Protein AF-A0A095Z6P4-F1 (afdb_monomer_lite)

Radius of gyration: 65.76 Å; chains: 1; bounding box: 166×66×173 Å

pLDDT: mean 78.09, std 11.97, range [37.03, 94.38]

Organism: NCBI:txid1284686

Structure (mmCIF, N/CA/C/O backbone):
data_AF-A0A095Z6P4-F1
#
_entry.id   AF-A0A095Z6P4-F1
#
loop_
_atom_site.group_PDB
_atom_site.id
_atom_site.type_symbol
_atom_site.label_atom_id
_atom_site.label_alt_id
_atom_site.label_comp_id
_atom_site.label_asym_id
_atom_site.label_entity_id
_atom_site.label_seq_id
_atom_site.pdbx_PDB_ins_code
_atom_site.Cartn_x
_atom_site.Cartn_y
_atom_site.Cartn_z
_atom_site.occupancy
_atom_site.B_iso_or_equiv
_atom_site.auth_seq_id
_atom_site.auth_comp_id
_atom_site.auth_asym_id
_atom_site.auth_atom_id
_atom_site.pdbx_PDB_model_num
ATOM 1 N N . MET A 1 1 ? 57.978 0.468 -33.880 1.00 40.53 1 MET A N 1
ATOM 2 C CA . MET A 1 1 ? 56.651 1.069 -34.116 1.00 40.53 1 MET A CA 1
ATOM 3 C C . MET A 1 1 ? 56.773 1.929 -35.357 1.00 40.53 1 MET A C 1
ATOM 5 O O . MET A 1 1 ? 57.508 2.907 -35.323 1.00 40.53 1 MET A O 1
ATOM 9 N N . ALA A 1 2 ? 56.198 1.491 -36.475 1.00 43.12 2 ALA A N 1
ATOM 10 C CA . ALA A 1 2 ? 56.139 2.314 -37.676 1.00 43.12 2 ALA A CA 1
ATOM 11 C C . ALA A 1 2 ? 55.047 3.362 -37.444 1.00 43.12 2 ALA A C 1
ATOM 13 O O . ALA A 1 2 ? 53.908 2.999 -37.176 1.00 43.12 2 ALA A O 1
ATOM 14 N N . VAL A 1 3 ? 55.415 4.641 -37.457 1.00 49.81 3 VAL A N 1
ATOM 15 C CA . VAL A 1 3 ? 54.438 5.731 -37.470 1.00 49.81 3 VAL A CA 1
ATOM 16 C C . VAL A 1 3 ? 53.886 5.778 -38.889 1.00 49.81 3 VAL A C 1
ATOM 18 O O . VAL A 1 3 ? 54.648 5.978 -39.838 1.00 49.81 3 VAL A O 1
ATOM 21 N N . GLU A 1 4 ? 52.595 5.508 -39.042 1.00 61.66 4 GLU A N 1
ATOM 22 C CA . GLU A 1 4 ? 51.919 5.575 -40.332 1.00 61.66 4 GLU A CA 1
ATOM 23 C C . GLU A 1 4 ? 51.926 7.028 -40.827 1.00 61.66 4 GLU A C 1
ATOM 25 O O . GLU A 1 4 ? 51.634 7.963 -40.078 1.00 61.66 4 GLU A O 1
ATOM 30 N N . LYS A 1 5 ? 52.358 7.248 -42.073 1.00 67.94 5 LYS A N 1
ATOM 31 C CA . LYS A 1 5 ? 52.405 8.594 -42.653 1.00 67.94 5 LYS A CA 1
ATOM 32 C C . LYS A 1 5 ? 50.997 8.989 -43.088 1.00 67.94 5 LYS A C 1
ATOM 34 O O . LYS A 1 5 ? 50.545 8.557 -44.143 1.00 67.94 5 LYS A O 1
ATOM 39 N N . MET A 1 6 ? 50.337 9.829 -42.298 1.00 75.25 6 MET A N 1
ATOM 40 C CA . MET A 1 6 ? 49.062 10.441 -42.673 1.00 75.25 6 MET A CA 1
ATOM 41 C C . MET A 1 6 ? 49.297 11.546 -43.711 1.00 75.25 6 MET A C 1
ATOM 43 O O . MET A 1 6 ? 50.185 12.385 -43.543 1.00 75.25 6 MET A O 1
ATOM 47 N N . ASN A 1 7 ? 48.507 11.549 -44.785 1.00 78.06 7 ASN A N 1
ATOM 48 C CA . ASN A 1 7 ? 48.539 12.593 -45.808 1.00 78.06 7 ASN A CA 1
ATOM 49 C C . ASN A 1 7 ? 47.299 13.477 -45.671 1.00 78.06 7 ASN A C 1
ATOM 51 O O . ASN A 1 7 ? 46.183 12.968 -45.617 1.00 78.06 7 ASN A O 1
ATOM 55 N N . LEU A 1 8 ? 47.492 14.796 -45.658 1.00 75.19 8 LEU A N 1
ATOM 56 C CA . LEU A 1 8 ? 46.384 15.746 -45.710 1.00 75.19 8 LEU A CA 1
ATOM 57 C C . LEU A 1 8 ? 45.863 15.825 -47.148 1.00 75.19 8 LEU A C 1
ATOM 59 O O . LEU A 1 8 ? 46.620 16.150 -48.065 1.00 75.19 8 LEU A O 1
ATOM 63 N N . VAL A 1 9 ? 44.577 15.539 -47.339 1.00 74.94 9 VAL A N 1
ATOM 64 C CA . VAL A 1 9 ? 43.914 15.584 -48.646 1.00 74.94 9 VAL A CA 1
ATOM 65 C C . VAL A 1 9 ? 42.782 16.601 -48.596 1.00 74.94 9 VAL A C 1
ATOM 67 O O . VAL A 1 9 ? 41.936 16.556 -47.709 1.00 74.94 9 VAL A O 1
ATOM 70 N N . ASN A 1 10 ? 42.758 17.505 -49.576 1.00 74.06 10 ASN A N 1
ATOM 71 C CA . ASN A 1 10 ? 41.653 18.437 -49.772 1.00 74.06 10 ASN A CA 1
ATOM 72 C C . ASN A 1 10 ? 40.671 17.821 -50.766 1.00 74.06 10 ASN A C 1
ATOM 74 O O . ASN A 1 10 ? 41.025 17.600 -51.925 1.00 74.06 10 ASN A O 1
ATOM 78 N N . ILE A 1 11 ? 39.448 17.553 -50.317 1.00 77.69 11 ILE A N 1
ATOM 79 C CA . ILE A 1 11 ? 38.387 16.996 -51.155 1.00 77.69 11 ILE A CA 1
ATOM 80 C C . ILE A 1 11 ? 37.402 18.116 -51.477 1.00 77.69 11 ILE A C 1
ATOM 82 O O . ILE A 1 11 ? 36.909 18.801 -50.584 1.00 77.69 11 ILE A O 1
ATOM 86 N N . THR A 1 12 ? 37.128 18.310 -52.764 1.00 75.25 12 THR A N 1
ATOM 87 C CA . THR A 1 12 ? 36.134 19.271 -53.250 1.00 75.25 12 THR A CA 1
ATOM 88 C C . THR A 1 12 ? 35.183 18.551 -54.193 1.00 75.25 12 THR A C 1
ATOM 90 O O . THR A 1 12 ? 35.593 17.670 -54.946 1.00 75.25 12 THR A O 1
ATOM 93 N N . SER A 1 13 ? 33.900 18.892 -54.128 1.00 77.69 13 SER A N 1
ATOM 94 C CA . SER A 1 13 ? 32.875 18.337 -55.006 1.00 77.69 13 SER A CA 1
ATOM 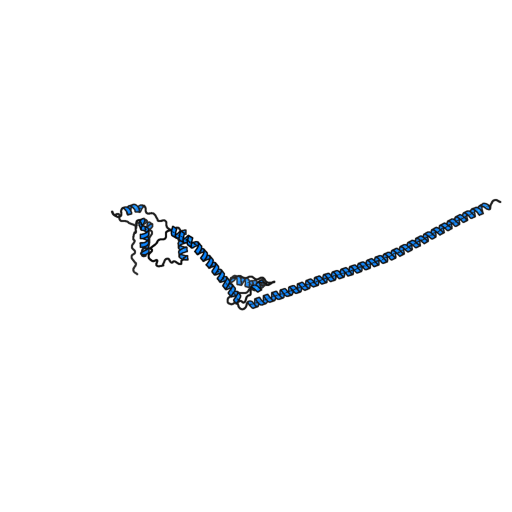95 C C . SER A 1 13 ? 31.846 19.401 -55.329 1.00 77.69 13 SER A C 1
ATOM 97 O O . SER A 1 13 ? 31.600 20.310 -54.537 1.00 77.69 13 SER A O 1
ATOM 99 N N . ARG A 1 14 ? 31.195 19.243 -56.482 1.00 78.56 14 ARG A N 1
ATOM 100 C CA . ARG A 1 14 ? 29.953 19.955 -56.776 1.00 78.56 14 ARG A CA 1
ATOM 101 C C . ARG A 1 14 ? 28.901 19.563 -55.741 1.00 78.56 14 ARG A C 1
ATOM 103 O O . ARG A 1 14 ? 28.849 18.402 -55.327 1.00 78.56 14 ARG A O 1
ATOM 110 N N . LEU A 1 15 ? 28.054 20.519 -55.363 1.00 78.00 15 LEU A N 1
ATOM 111 C CA . LEU A 1 15 ? 26.998 20.311 -54.368 1.00 78.00 15 LEU A CA 1
ATOM 112 C C . LEU A 1 15 ? 26.067 19.149 -54.753 1.00 78.00 15 LEU A C 1
ATOM 114 O O . LEU A 1 15 ? 25.686 18.362 -53.895 1.00 78.00 15 LEU A O 1
ATOM 118 N N . GLU A 1 16 ? 25.781 19.004 -56.049 1.00 81.88 16 GLU A N 1
ATOM 119 C CA . GLU A 1 16 ? 24.951 17.931 -56.618 1.00 81.88 16 GLU A CA 1
ATOM 120 C C . GLU A 1 16 ? 25.486 16.522 -56.315 1.00 81.88 16 GLU A C 1
ATOM 122 O O . GLU A 1 16 ? 24.700 15.599 -56.133 1.00 81.88 16 GLU A O 1
ATOM 127 N N . ASN A 1 17 ? 26.810 16.367 -56.192 1.00 83.00 17 ASN A N 1
ATOM 128 C CA . ASN A 1 17 ? 27.477 15.077 -55.977 1.00 83.00 17 ASN A CA 1
ATOM 129 C C . ASN A 1 17 ? 27.979 14.896 -54.536 1.00 83.00 17 ASN A C 1
ATOM 131 O O . ASN A 1 17 ? 28.621 13.895 -54.222 1.00 83.00 17 ASN A O 1
ATOM 135 N N . LEU A 1 18 ? 27.723 15.864 -53.650 1.00 82.38 18 LEU A N 1
ATOM 136 C CA . LEU A 1 18 ? 28.272 15.869 -52.294 1.00 82.38 18 LEU A CA 1
ATOM 137 C C . LEU A 1 18 ? 27.817 14.647 -51.489 1.00 82.38 18 LEU A C 1
ATOM 139 O O . LEU A 1 18 ? 28.613 14.051 -50.771 1.00 82.38 18 LEU A O 1
ATOM 143 N N . THR A 1 19 ? 26.549 14.257 -51.616 1.00 80.75 19 THR A N 1
ATOM 144 C CA . THR A 1 19 ? 26.000 13.110 -50.885 1.00 80.75 19 THR A CA 1
ATOM 145 C C . THR A 1 19 ? 26.667 11.798 -51.284 1.00 80.75 19 THR A C 1
ATOM 147 O O . THR A 1 19 ? 26.956 10.989 -50.409 1.00 80.75 19 THR A O 1
ATOM 150 N N . ASP A 1 20 ? 26.929 11.589 -52.573 1.00 84.19 20 ASP A N 1
ATOM 151 C CA . ASP A 1 20 ? 27.558 10.356 -53.052 1.00 84.19 20 ASP A CA 1
ATOM 152 C C . ASP A 1 20 ? 29.049 10.323 -52.707 1.00 84.19 20 ASP A C 1
ATOM 154 O O . ASP A 1 20 ? 29.525 9.323 -52.178 1.00 84.19 20 ASP A O 1
ATOM 158 N N . LEU A 1 21 ? 29.746 11.459 -52.834 1.00 84.88 21 LEU A N 1
ATOM 159 C CA . LEU A 1 21 ? 31.122 11.590 -52.355 1.00 84.88 21 LEU A CA 1
ATOM 160 C C . LEU A 1 21 ? 31.240 11.268 -50.855 1.00 84.88 21 LEU A C 1
ATOM 162 O O . LEU A 1 21 ? 32.166 10.575 -50.444 1.00 84.88 21 LEU A O 1
ATOM 166 N N . LEU A 1 22 ? 30.325 11.774 -50.021 1.00 83.25 22 LEU A N 1
ATOM 167 C CA . LEU A 1 22 ? 30.357 11.517 -48.578 1.00 83.25 22 LEU A CA 1
ATOM 168 C C . LEU A 1 22 ? 30.130 10.036 -48.252 1.00 83.25 22 LEU A C 1
ATOM 170 O O . LEU A 1 22 ? 30.785 9.526 -47.346 1.00 83.25 22 LEU A O 1
ATOM 174 N N . LYS A 1 23 ? 29.256 9.334 -48.988 1.00 82.50 23 LYS A N 1
ATOM 175 C CA . LYS A 1 23 ? 29.091 7.878 -48.833 1.00 82.50 23 LYS A CA 1
ATOM 176 C C . LYS A 1 23 ? 30.391 7.151 -49.144 1.00 82.50 23 LYS A C 1
ATOM 178 O O . LYS A 1 23 ? 30.817 6.333 -48.338 1.00 82.50 23 LYS A O 1
ATOM 183 N N . ASP A 1 24 ? 31.037 7.487 -50.259 1.00 82.62 24 ASP A N 1
ATOM 184 C CA . ASP A 1 24 ? 32.301 6.866 -50.662 1.00 82.62 24 ASP A CA 1
ATOM 185 C C . ASP A 1 24 ? 33.393 7.100 -49.611 1.00 82.62 24 ASP A C 1
ATOM 187 O O . ASP A 1 24 ? 34.076 6.163 -49.205 1.00 82.62 24 ASP A O 1
ATOM 191 N N . VAL A 1 25 ? 33.517 8.332 -49.104 1.00 82.94 25 VAL A N 1
ATOM 192 C CA . VAL A 1 25 ? 34.490 8.692 -48.059 1.00 82.94 25 VAL A CA 1
ATOM 193 C C . VAL A 1 25 ? 34.252 7.912 -46.764 1.00 82.94 25 VAL A C 1
ATOM 195 O O . VAL A 1 25 ? 35.212 7.414 -46.177 1.00 82.94 25 VAL A O 1
ATOM 198 N N . ILE A 1 26 ? 32.996 7.778 -46.327 1.00 80.94 26 ILE A N 1
ATOM 199 C CA . ILE A 1 26 ? 32.661 7.021 -45.113 1.00 80.94 26 ILE A CA 1
ATOM 200 C C . ILE A 1 26 ? 32.896 5.518 -45.335 1.00 80.94 26 ILE A C 1
ATOM 202 O O . ILE A 1 26 ? 33.502 4.875 -44.483 1.00 80.94 26 ILE A O 1
ATOM 206 N N . ASN A 1 27 ? 32.504 4.973 -46.492 1.00 80.88 27 ASN A N 1
ATOM 207 C CA . ASN A 1 27 ? 32.708 3.564 -46.853 1.00 80.88 27 ASN A CA 1
ATOM 208 C C . ASN A 1 27 ? 34.194 3.181 -46.952 1.00 80.88 27 ASN A C 1
ATOM 210 O O . ASN A 1 27 ? 34.553 2.041 -46.670 1.00 80.88 27 ASN A O 1
ATOM 214 N N . ILE A 1 28 ? 35.068 4.117 -47.344 1.00 82.12 28 ILE A N 1
ATOM 215 C CA . ILE A 1 28 ? 36.523 3.906 -47.353 1.00 82.12 28 ILE A CA 1
ATOM 216 C C . ILE A 1 28 ? 37.059 3.703 -45.927 1.00 82.12 28 ILE A C 1
ATOM 218 O O . ILE A 1 28 ? 38.045 2.989 -45.755 1.00 82.12 28 ILE A O 1
ATOM 222 N N . GLY A 1 29 ? 36.451 4.326 -44.908 1.00 71.06 29 GLY A N 1
ATOM 223 C CA . GLY A 1 29 ? 36.774 4.126 -43.485 1.00 71.06 29 GLY A CA 1
ATOM 224 C C . GLY A 1 29 ? 38.184 4.553 -43.042 1.00 71.06 29 GLY A C 1
ATOM 225 O O . GLY A 1 29 ? 38.523 4.435 -41.870 1.00 71.06 29 GLY A O 1
ATOM 226 N N . GLN A 1 30 ? 39.018 5.051 -43.961 1.00 75.38 30 GLN A N 1
ATOM 227 C CA . GLN A 1 30 ? 40.433 5.397 -43.742 1.00 75.38 30 GLN A CA 1
ATOM 228 C C . GLN A 1 30 ? 40.698 6.912 -43.751 1.00 75.38 30 GLN A C 1
ATOM 230 O O . GLN A 1 30 ? 41.849 7.344 -43.816 1.00 75.38 30 GLN A O 1
ATOM 235 N N . ILE A 1 31 ? 39.645 7.733 -43.735 1.00 79.69 31 ILE A N 1
ATOM 236 C CA . ILE A 1 31 ? 39.742 9.195 -43.806 1.00 79.69 31 ILE A CA 1
ATOM 237 C C . ILE A 1 31 ? 39.202 9.789 -42.507 1.00 79.69 31 ILE A C 1
ATOM 239 O O . ILE A 1 31 ? 38.036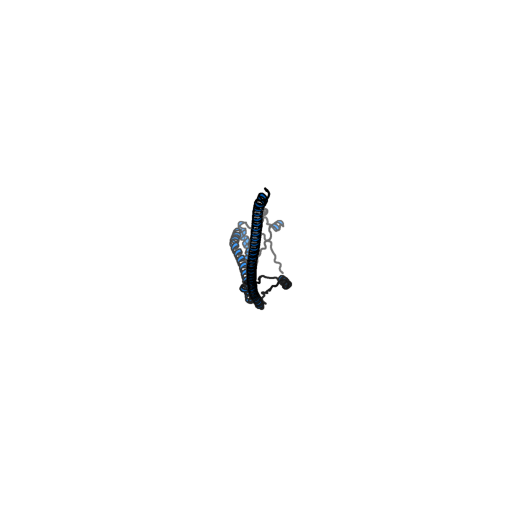 9.601 -42.171 1.00 79.69 31 ILE A O 1
ATOM 243 N N . GLU A 1 32 ? 40.041 10.549 -41.804 1.00 76.44 32 GLU A N 1
ATOM 244 C CA . GLU A 1 32 ? 39.630 11.326 -40.635 1.00 76.44 32 GLU A CA 1
ATOM 245 C C . GLU A 1 32 ? 39.249 12.752 -41.074 1.00 76.44 32 GLU A C 1
ATOM 247 O O . GLU A 1 32 ? 40.100 13.476 -41.607 1.00 76.44 32 GLU A O 1
ATOM 252 N N . PRO A 1 33 ? 37.982 13.177 -40.908 1.00 73.94 33 PRO A N 1
ATOM 253 C CA . PRO A 1 33 ? 37.564 14.519 -41.283 1.00 73.94 33 PRO A CA 1
ATOM 254 C C . PRO A 1 33 ? 38.157 15.552 -40.319 1.00 73.94 33 PRO A C 1
ATOM 256 O O . PRO A 1 33 ? 38.020 15.450 -39.102 1.00 73.94 33 PRO A O 1
ATOM 259 N N . ILE A 1 34 ? 38.777 16.590 -40.878 1.00 71.56 34 ILE A N 1
ATOM 260 C CA . ILE A 1 34 ? 39.340 17.720 -40.133 1.00 71.56 34 ILE A CA 1
ATOM 261 C C . ILE A 1 34 ? 38.567 18.982 -40.519 1.00 71.56 34 ILE A C 1
ATOM 263 O O . ILE A 1 34 ? 38.159 19.135 -41.671 1.00 71.56 34 ILE A O 1
ATOM 267 N N . ASP A 1 35 ? 38.375 19.901 -39.570 1.00 70.31 35 ASP A N 1
ATOM 268 C CA . ASP A 1 35 ? 37.704 21.174 -39.834 1.00 70.31 35 ASP A CA 1
ATOM 269 C C . ASP A 1 35 ? 38.436 21.992 -40.915 1.00 70.31 35 ASP A C 1
ATOM 271 O O . ASP A 1 35 ? 39.544 22.503 -40.713 1.00 70.31 35 ASP A O 1
ATOM 275 N N . ALA A 1 36 ? 37.780 22.137 -42.067 1.00 66.38 36 ALA A N 1
ATOM 276 C CA . ALA A 1 36 ? 38.295 22.876 -43.208 1.00 66.38 36 ALA A CA 1
ATOM 277 C C . ALA A 1 36 ? 38.438 24.378 -42.913 1.00 66.38 36 ALA A C 1
ATOM 279 O O . ALA A 1 36 ? 39.372 24.994 -43.423 1.00 66.38 36 ALA A O 1
ATOM 280 N N . PHE A 1 37 ? 37.593 24.978 -42.063 1.00 64.88 37 PHE A N 1
ATOM 281 C CA . PHE A 1 37 ? 37.687 26.411 -41.746 1.00 64.88 37 PHE A CA 1
ATOM 282 C C . PHE A 1 37 ? 38.968 26.740 -40.983 1.00 64.88 37 PHE A C 1
ATOM 284 O O . PHE A 1 37 ? 39.671 27.693 -41.336 1.00 64.88 37 PHE A O 1
ATOM 291 N N . GLY A 1 38 ? 39.323 25.915 -39.994 1.00 62.97 38 GLY A N 1
ATOM 292 C CA . GLY A 1 38 ? 40.604 26.014 -39.297 1.00 62.97 38 GLY A CA 1
ATOM 293 C C . GLY A 1 38 ? 41.813 25.865 -40.232 1.00 62.97 38 GLY A C 1
ATOM 294 O O . GLY A 1 38 ? 42.810 26.570 -40.063 1.00 62.97 38 GLY A O 1
ATOM 295 N N . GLN A 1 39 ? 41.715 25.009 -41.256 1.00 65.12 39 GLN A N 1
ATOM 296 C CA . GLN A 1 39 ? 42.792 24.762 -42.231 1.00 65.12 39 GLN A CA 1
ATOM 297 C C . GLN A 1 39 ? 42.903 25.834 -43.331 1.00 65.12 39 GLN A C 1
ATOM 299 O O . GLN A 1 39 ? 43.999 26.132 -43.816 1.00 65.12 39 GLN A O 1
ATOM 304 N N . VAL A 1 40 ? 41.784 26.451 -43.716 1.00 61.84 40 VAL A N 1
ATOM 305 C CA . VAL A 1 40 ? 41.755 27.610 -44.621 1.00 61.84 40 VAL A CA 1
ATOM 306 C C . VAL A 1 40 ? 42.334 28.839 -43.913 1.00 61.84 40 VAL A C 1
ATOM 308 O O . VAL A 1 40 ? 43.185 29.530 -44.477 1.00 61.84 40 VAL A O 1
ATOM 311 N N . ALA A 1 41 ? 41.968 29.070 -42.646 1.00 58.59 41 ALA A N 1
ATOM 312 C CA . ALA A 1 41 ? 42.501 30.167 -41.834 1.00 58.59 41 ALA A CA 1
ATOM 313 C C . ALA A 1 41 ? 44.013 30.039 -41.560 1.00 58.59 41 ALA A C 1
ATOM 315 O O . ALA A 1 41 ? 44.724 31.045 -41.517 1.00 58.59 41 ALA A O 1
ATOM 316 N N . SER A 1 42 ? 44.527 28.811 -41.421 1.00 57.78 42 SER A N 1
ATOM 317 C CA . SER A 1 42 ? 45.955 28.530 -41.211 1.00 57.78 42 SER A CA 1
ATOM 318 C C . SER A 1 42 ? 46.799 28.531 -42.498 1.00 57.78 42 SER A C 1
ATOM 320 O O . SER A 1 42 ? 48.016 28.356 -42.421 1.00 57.78 42 SER A O 1
ATOM 322 N N . ARG A 1 43 ? 46.189 28.767 -43.677 1.00 56.38 43 ARG A N 1
ATOM 323 C CA . ARG A 1 43 ? 46.805 28.685 -45.023 1.00 56.38 43 ARG A CA 1
ATOM 324 C C . ARG A 1 43 ? 47.307 27.288 -45.427 1.00 56.38 43 ARG A C 1
ATOM 326 O O . ARG A 1 43 ? 48.050 27.173 -46.401 1.00 56.38 43 ARG A O 1
ATOM 333 N N . ALA A 1 44 ? 46.906 26.231 -44.719 1.00 53.84 44 ALA A N 1
ATOM 334 C CA . ALA A 1 44 ? 47.210 24.847 -45.094 1.00 53.84 44 ALA A CA 1
ATOM 335 C C . ALA A 1 44 ? 46.359 24.365 -46.287 1.00 53.84 44 ALA A C 1
ATOM 337 O O . ALA A 1 44 ? 46.779 23.494 -47.051 1.00 53.84 44 ALA A O 1
ATOM 338 N N . PHE A 1 45 ? 45.191 24.977 -46.496 1.00 58.50 45 PHE A N 1
ATOM 339 C CA . PHE A 1 45 ? 44.373 24.791 -47.691 1.00 58.50 45 PHE A CA 1
ATOM 340 C C . PHE A 1 45 ? 44.889 25.690 -48.827 1.00 58.50 45 PHE A C 1
ATOM 342 O O . PHE A 1 45 ? 44.647 26.896 -48.839 1.00 58.50 45 PHE A O 1
ATOM 349 N N . SER A 1 46 ? 45.635 25.122 -49.779 1.00 58.59 46 SER A N 1
ATOM 350 C CA . SER A 1 46 ? 46.091 25.848 -50.973 1.00 58.59 46 SER A CA 1
ATOM 351 C C . SER A 1 46 ? 45.668 25.118 -52.246 1.00 58.59 46 SER A C 1
ATOM 353 O O . SER A 1 46 ? 46.102 24.000 -52.520 1.00 58.59 46 SER A O 1
ATOM 355 N N . VAL A 1 47 ? 44.803 25.757 -53.035 1.00 62.28 47 VAL A N 1
ATOM 356 C CA . VAL A 1 47 ? 44.488 25.325 -54.401 1.00 62.28 47 VAL A CA 1
ATOM 357 C C . VAL A 1 47 ? 45.472 26.032 -55.327 1.00 62.28 47 VAL A C 1
ATOM 359 O O . VAL A 1 47 ? 45.587 27.257 -55.311 1.00 62.28 47 VAL A O 1
ATOM 362 N N . LYS A 1 48 ? 46.238 25.278 -56.122 1.00 59.22 48 LYS A N 1
ATOM 363 C CA . LYS A 1 48 ? 47.110 25.886 -57.134 1.00 59.22 48 LYS A CA 1
ATOM 364 C C . LYS A 1 48 ? 46.235 26.489 -58.229 1.00 59.22 48 LYS A C 1
ATOM 366 O O . LYS A 1 48 ? 45.536 25.748 -58.924 1.00 59.22 48 LYS A O 1
ATOM 371 N N . ALA A 1 49 ? 46.322 27.809 -58.392 1.00 57.22 49 ALA A N 1
ATOM 372 C CA . ALA A 1 49 ? 45.686 28.523 -59.488 1.00 57.22 49 ALA A CA 1
ATOM 373 C C . ALA A 1 49 ? 46.249 28.006 -60.822 1.00 57.22 49 ALA A C 1
ATOM 375 O O . ALA A 1 49 ? 47.415 28.220 -61.157 1.00 57.22 49 ALA A O 1
ATOM 376 N N . SER A 1 50 ? 45.419 27.274 -61.553 1.00 62.97 50 SER A N 1
ATOM 377 C CA . SER A 1 50 ? 45.676 26.773 -62.901 1.00 62.97 50 SER A CA 1
ATOM 378 C C . SER A 1 50 ? 44.433 27.033 -63.746 1.00 62.97 50 SER A C 1
ATOM 380 O O . SER A 1 50 ? 43.366 27.274 -63.185 1.00 62.97 50 SER A O 1
ATOM 382 N N . SER A 1 51 ? 44.546 26.964 -65.074 1.00 60.06 51 SER A N 1
ATOM 383 C CA . SER A 1 51 ? 43.407 27.132 -65.990 1.00 60.06 51 SER A CA 1
ATOM 384 C C . SER A 1 51 ? 42.240 26.177 -65.706 1.00 60.06 51 SER A C 1
ATOM 386 O O . SER A 1 51 ? 41.112 26.494 -66.057 1.00 60.06 51 SER A O 1
ATOM 388 N N . GLU A 1 52 ? 42.499 25.041 -65.052 1.00 60.56 52 GLU A N 1
ATOM 389 C CA . GLU A 1 52 ? 41.493 24.040 -64.668 1.00 60.56 52 GLU A CA 1
ATOM 390 C C . GLU A 1 52 ? 40.825 24.336 -63.311 1.00 60.56 52 GLU A C 1
ATOM 392 O O . GLU A 1 52 ? 39.721 23.868 -63.064 1.00 60.56 52 GLU A O 1
ATOM 397 N N . ASN A 1 53 ? 41.454 25.145 -62.446 1.00 62.38 53 ASN A N 1
ATOM 398 C CA . ASN A 1 53 ? 41.010 25.396 -61.064 1.00 62.38 53 ASN A CA 1
ATOM 399 C C . ASN A 1 53 ? 40.617 26.862 -60.803 1.00 62.38 53 ASN A C 1
ATOM 401 O O . ASN A 1 53 ? 40.537 27.283 -59.645 1.00 62.38 53 ASN A O 1
ATOM 405 N N . VAL A 1 54 ? 40.432 27.663 -61.857 1.00 65.44 54 VAL A N 1
ATOM 406 C CA . VAL A 1 54 ? 40.095 29.093 -61.735 1.00 65.44 54 VAL A CA 1
ATOM 407 C C . VAL A 1 54 ? 38.765 29.270 -61.003 1.00 65.44 54 VAL A C 1
ATOM 409 O O . VAL A 1 54 ? 38.717 30.026 -60.038 1.00 65.44 54 VAL A O 1
ATOM 412 N N . GLU A 1 55 ? 37.742 28.498 -61.382 1.00 64.31 55 GLU A N 1
ATOM 413 C CA . GLU A 1 55 ? 36.410 28.527 -60.753 1.00 64.31 55 GLU A CA 1
ATOM 414 C C . GLU A 1 55 ? 36.487 28.193 -59.251 1.00 64.31 55 GLU A C 1
ATOM 416 O O . GLU A 1 55 ? 35.980 28.932 -58.414 1.00 64.31 55 GLU A O 1
ATOM 421 N N . LEU A 1 56 ? 37.245 27.152 -58.880 1.00 66.00 56 LEU A N 1
ATOM 422 C CA . LEU A 1 56 ? 37.462 26.762 -57.477 1.00 66.00 56 LEU A CA 1
ATOM 423 C C . LEU A 1 56 ? 38.175 27.847 -56.655 1.00 66.00 56 LEU A C 1
ATOM 425 O O . LEU A 1 56 ? 37.947 27.976 -55.453 1.00 66.00 56 LEU A O 1
ATOM 429 N N . THR A 1 57 ? 39.068 28.606 -57.295 1.00 65.94 57 THR A N 1
ATOM 430 C CA . THR A 1 57 ? 39.818 29.690 -56.647 1.00 65.94 57 THR A CA 1
ATOM 431 C C . THR A 1 57 ? 38.940 30.931 -56.447 1.00 65.94 57 THR A C 1
ATOM 433 O O . THR A 1 57 ? 39.122 31.656 -55.470 1.00 65.94 57 THR A O 1
ATOM 436 N N . GLU A 1 58 ? 37.975 31.170 -57.338 1.00 67.50 58 GLU A N 1
ATOM 437 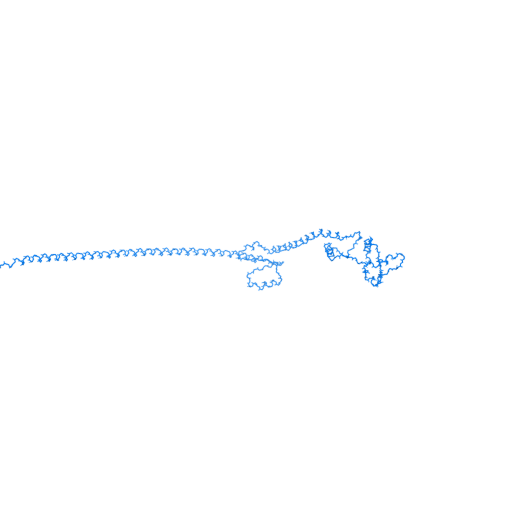C CA . GLU A 1 58 ? 36.989 32.252 -57.225 1.00 67.50 58 GLU A CA 1
ATOM 438 C C . GLU A 1 58 ? 35.958 31.959 -56.121 1.00 67.50 58 GLU A C 1
ATOM 440 O O . GLU A 1 58 ? 35.727 32.799 -55.243 1.00 67.50 58 GLU A O 1
ATOM 445 N N . ASP A 1 59 ? 35.437 30.729 -56.093 1.00 66.12 59 ASP A N 1
ATOM 446 C CA . ASP A 1 59 ? 34.432 30.268 -55.127 1.00 66.12 59 ASP A CA 1
ATOM 447 C C . ASP A 1 59 ? 34.970 30.114 -53.696 1.00 66.12 59 ASP A C 1
ATOM 449 O O . ASP A 1 59 ? 34.196 30.090 -52.735 1.00 66.12 59 ASP A O 1
ATOM 453 N N . MET A 1 60 ? 36.296 30.079 -53.515 1.00 65.81 60 MET A N 1
ATOM 454 C CA . MET A 1 60 ? 36.944 29.981 -52.199 1.00 65.81 60 MET A CA 1
ATOM 455 C C . MET A 1 60 ? 36.562 31.126 -51.244 1.00 65.81 60 MET A C 1
ATOM 457 O O . MET A 1 60 ? 36.580 30.942 -50.028 1.00 65.81 60 MET A O 1
ATOM 461 N N . ASN A 1 61 ? 36.181 32.294 -51.772 1.00 61.84 61 ASN A N 1
ATOM 462 C CA . ASN A 1 61 ? 35.731 33.430 -50.957 1.00 61.84 61 ASN A CA 1
ATOM 463 C C . ASN A 1 61 ? 34.296 33.271 -50.424 1.00 61.84 61 ASN A C 1
ATOM 465 O O . ASN A 1 61 ? 33.909 33.989 -49.504 1.00 61.84 61 ASN A O 1
ATOM 469 N N . ASN A 1 62 ? 33.521 32.332 -50.976 1.00 65.31 62 ASN A N 1
ATOM 470 C CA . ASN A 1 62 ? 32.110 32.108 -50.652 1.00 65.31 62 ASN A CA 1
ATOM 471 C C . ASN A 1 62 ? 31.886 30.855 -49.785 1.00 65.31 62 ASN A C 1
ATOM 473 O O . ASN A 1 62 ? 30.749 30.405 -49.624 1.00 65.31 62 ASN A O 1
ATOM 477 N N . ILE A 1 63 ? 32.951 30.274 -49.220 1.00 67.44 63 ILE A N 1
ATOM 478 C CA . ILE A 1 63 ? 32.850 29.086 -48.367 1.00 67.44 63 ILE A CA 1
ATOM 479 C C . ILE A 1 63 ? 32.079 29.443 -47.089 1.00 67.44 63 ILE A C 1
ATOM 481 O O . ILE A 1 63 ? 32.521 30.253 -46.275 1.00 67.44 63 ILE A O 1
ATOM 485 N N . THR A 1 64 ? 30.926 28.805 -46.898 1.00 63.81 64 THR A N 1
ATOM 486 C CA . THR A 1 64 ? 30.094 28.921 -45.692 1.00 63.81 64 THR A CA 1
ATOM 487 C C . THR A 1 64 ? 29.986 27.574 -44.984 1.00 63.81 64 THR A C 1
ATOM 489 O O . THR A 1 64 ? 30.182 26.518 -45.588 1.00 63.81 64 THR A O 1
ATOM 492 N N . SER A 1 65 ? 29.760 27.600 -43.669 1.00 63.00 65 SER A N 1
ATOM 493 C CA . SER A 1 65 ? 29.619 26.378 -42.884 1.00 63.00 65 SER A CA 1
ATOM 494 C C . SER A 1 65 ? 28.249 25.750 -43.117 1.00 63.00 65 SER A C 1
ATOM 496 O O . SER A 1 65 ? 27.219 26.428 -43.174 1.00 63.00 65 SER A O 1
ATOM 498 N N . PHE A 1 66 ? 28.231 24.425 -43.233 1.00 65.12 66 PHE A N 1
ATOM 499 C CA . PHE A 1 66 ? 26.983 23.680 -43.276 1.00 65.12 66 PHE A CA 1
ATOM 500 C C . PHE A 1 66 ? 26.302 23.727 -41.900 1.00 65.12 66 PHE A C 1
ATOM 502 O O . PHE A 1 66 ? 26.957 23.572 -40.868 1.00 65.12 66 PHE A O 1
ATOM 509 N N . HIS A 1 67 ? 24.985 23.940 -41.872 1.00 63.25 67 HIS A N 1
ATOM 510 C CA . HIS A 1 67 ? 24.212 23.846 -40.634 1.00 63.25 67 HIS A CA 1
ATOM 511 C C . HIS A 1 67 ? 24.030 22.367 -40.284 1.00 63.25 67 HIS A C 1
ATOM 513 O O . HIS A 1 67 ? 23.269 21.659 -40.938 1.00 63.25 67 HIS A O 1
ATOM 519 N N . GLY A 1 68 ? 24.766 21.899 -39.274 1.00 67.50 68 GLY A N 1
ATOM 520 C CA . GLY A 1 68 ? 24.637 20.540 -38.754 1.00 67.50 68 GLY A CA 1
ATOM 521 C C . GLY A 1 68 ? 23.276 20.270 -38.102 1.00 67.50 68 GLY A C 1
ATOM 522 O O . GLY A 1 68 ? 22.419 21.151 -38.003 1.00 67.50 68 GLY A O 1
ATOM 523 N N . LEU A 1 69 ? 23.097 19.033 -37.634 1.00 71.06 69 LEU A N 1
ATOM 524 C CA . LEU A 1 69 ? 21.923 18.647 -36.851 1.00 71.06 69 LEU A CA 1
ATOM 525 C C . LEU A 1 69 ? 21.805 19.512 -35.589 1.00 71.06 69 LEU A C 1
ATOM 527 O O . LEU A 1 69 ? 22.804 19.861 -34.953 1.00 71.06 69 LEU A O 1
ATOM 531 N N . SER A 1 70 ? 20.572 19.838 -35.214 1.00 80.12 70 SER A N 1
ATOM 532 C CA . SER A 1 70 ? 20.293 20.522 -33.954 1.00 80.12 70 SER A CA 1
ATOM 533 C C . SER A 1 70 ? 20.582 19.605 -32.758 1.00 80.12 70 SER A C 1
ATOM 535 O O . SER A 1 70 ? 20.637 18.379 -32.874 1.00 80.12 70 SER A O 1
ATOM 537 N N . LYS A 1 71 ? 20.741 20.195 -31.568 1.00 80.00 71 LYS A N 1
ATOM 538 C CA . LYS A 1 71 ? 20.956 19.427 -30.332 1.00 80.00 71 LYS A CA 1
ATOM 539 C C . LYS A 1 71 ? 19.821 18.426 -30.069 1.00 80.00 71 LYS A C 1
ATOM 541 O O . LYS A 1 71 ? 20.088 17.292 -29.689 1.00 80.00 71 LYS A O 1
ATOM 546 N N . GLU A 1 72 ? 18.578 18.829 -30.320 1.00 80.81 72 GLU A N 1
ATOM 547 C CA . GLU A 1 72 ? 17.394 17.978 -30.144 1.00 80.81 72 GLU A CA 1
ATOM 548 C C . GLU A 1 72 ? 17.407 16.775 -31.099 1.00 80.81 72 GLU A C 1
ATOM 550 O O . GLU A 1 72 ? 17.060 15.659 -30.717 1.00 80.81 72 GLU A O 1
ATOM 555 N N . GLU A 1 73 ? 17.856 16.975 -32.339 1.00 79.25 73 GLU A N 1
ATOM 556 C CA . GLU A 1 73 ? 17.972 15.904 -33.336 1.00 79.25 73 GLU A CA 1
ATOM 557 C C . GLU A 1 73 ? 19.050 14.887 -32.956 1.00 79.25 73 GLU A C 1
ATOM 559 O O . GLU A 1 73 ? 18.834 13.679 -33.078 1.00 79.25 73 GLU A O 1
ATOM 564 N N . LEU A 1 74 ? 20.187 15.361 -32.438 1.00 81.88 74 LEU A N 1
ATOM 565 C CA . LEU A 1 74 ? 21.247 14.494 -31.921 1.00 81.88 74 LEU A CA 1
ATOM 566 C C . LEU A 1 74 ? 20.782 13.689 -30.701 1.00 81.88 74 LEU A C 1
ATOM 568 O O . LEU A 1 74 ? 21.126 12.515 -30.574 1.00 81.88 74 LEU A O 1
ATOM 572 N N . GLU A 1 75 ? 19.985 14.283 -29.812 1.00 84.12 75 GLU A N 1
ATOM 573 C CA . GLU A 1 75 ? 19.406 13.575 -28.664 1.00 84.12 75 GLU A CA 1
ATOM 574 C C . GLU A 1 75 ? 18.441 12.465 -29.108 1.00 84.12 75 GLU A C 1
ATOM 576 O O . GLU A 1 75 ? 18.549 11.339 -28.616 1.00 84.12 75 GLU A O 1
ATOM 581 N N . LYS A 1 76 ? 17.569 12.729 -30.093 1.00 82.81 76 LYS A N 1
ATOM 582 C CA . LYS A 1 76 ? 16.683 11.705 -30.678 1.00 82.81 76 LYS A CA 1
ATOM 583 C C . LYS A 1 76 ? 17.476 10.562 -31.316 1.00 82.81 76 LYS A C 1
ATOM 585 O O . LYS A 1 76 ? 17.145 9.397 -31.095 1.00 82.81 76 LYS A O 1
ATOM 590 N N . LEU A 1 77 ? 18.532 10.878 -32.070 1.00 82.44 77 LEU A N 1
ATOM 591 C CA . LEU A 1 77 ? 19.387 9.876 -32.712 1.00 82.44 77 LEU A CA 1
ATOM 592 C C . LEU A 1 77 ? 20.091 8.995 -31.672 1.00 82.44 77 LEU A C 1
ATOM 594 O O . LEU A 1 77 ? 20.036 7.770 -31.758 1.00 82.44 77 LEU A O 1
ATOM 598 N N . ASN A 1 78 ? 20.686 9.613 -30.649 1.00 83.44 78 ASN A N 1
ATOM 599 C CA . ASN A 1 78 ? 21.345 8.900 -29.558 1.00 83.44 78 ASN A CA 1
ATOM 600 C C . ASN A 1 78 ? 20.369 8.026 -28.766 1.00 83.44 78 ASN A C 1
ATOM 602 O O . ASN A 1 78 ? 20.716 6.918 -28.356 1.00 83.44 78 ASN A O 1
ATOM 606 N N . TYR A 1 79 ? 19.141 8.496 -28.554 1.00 82.88 79 TYR A N 1
ATOM 607 C CA . TYR A 1 79 ? 18.116 7.711 -27.878 1.00 82.88 79 TYR A CA 1
ATOM 608 C C . TYR A 1 79 ? 17.699 6.489 -28.702 1.00 82.88 79 TYR A C 1
ATOM 610 O O . TYR A 1 79 ? 17.671 5.387 -28.162 1.00 82.88 79 TYR A O 1
ATOM 618 N N . LEU A 1 80 ? 17.453 6.647 -30.009 1.00 84.19 80 LEU A N 1
ATOM 619 C CA . LEU A 1 80 ? 17.150 5.520 -30.900 1.00 84.19 80 LEU A CA 1
ATOM 620 C C . LEU A 1 80 ? 18.300 4.516 -30.942 1.00 84.19 80 LEU A C 1
ATOM 622 O O . LEU A 1 80 ? 18.073 3.315 -30.830 1.00 84.19 80 LEU A O 1
ATOM 626 N N . LYS A 1 81 ? 19.531 5.013 -31.037 1.00 83.75 81 LYS A N 1
ATOM 627 C CA . LYS A 1 81 ? 20.739 4.197 -31.015 1.00 83.75 81 LYS A CA 1
ATOM 628 C C . LYS A 1 81 ? 20.819 3.339 -29.749 1.00 83.75 81 LYS A C 1
ATOM 630 O O . LYS A 1 81 ? 20.994 2.131 -29.839 1.00 83.75 81 LYS A O 1
ATOM 635 N N . ARG A 1 82 ? 20.583 3.940 -28.577 1.00 83.19 82 ARG A N 1
ATOM 636 C CA . ARG A 1 82 ? 20.502 3.216 -27.296 1.00 83.19 82 ARG A CA 1
ATOM 637 C C . ARG A 1 82 ? 19.316 2.257 -27.230 1.00 83.19 82 ARG A C 1
ATOM 639 O O . ARG A 1 82 ? 19.429 1.194 -26.636 1.00 83.19 82 ARG A O 1
ATOM 646 N N . PHE A 1 83 ? 18.174 2.632 -27.801 1.00 83.19 83 PHE A N 1
ATOM 647 C CA . PHE A 1 83 ? 16.969 1.805 -27.791 1.00 83.19 83 PHE A CA 1
ATOM 648 C C . PHE A 1 83 ? 17.137 0.522 -28.615 1.00 83.19 83 PHE A C 1
ATOM 650 O O . PHE A 1 83 ? 16.640 -0.529 -28.202 1.00 83.19 83 PHE A O 1
ATOM 657 N N . PHE A 1 84 ? 17.828 0.621 -29.754 1.00 82.75 84 PHE A N 1
ATOM 658 C CA . PHE A 1 84 ? 18.132 -0.492 -30.656 1.00 82.75 84 PHE A CA 1
ATOM 659 C C . PHE A 1 84 ? 19.469 -1.185 -30.372 1.00 82.75 84 PHE A C 1
ATOM 661 O O . PHE A 1 84 ? 19.775 -2.151 -31.060 1.00 82.75 84 PHE A O 1
ATOM 668 N N . ASP A 1 85 ? 20.219 -0.725 -29.366 1.00 82.75 85 ASP A N 1
ATOM 669 C CA . ASP A 1 85 ? 21.531 -1.267 -28.988 1.00 82.75 85 ASP A CA 1
ATOM 670 C C . ASP A 1 85 ? 22.556 -1.244 -30.137 1.00 82.75 85 ASP A C 1
ATOM 672 O O . ASP A 1 85 ? 23.332 -2.172 -30.318 1.00 82.75 85 ASP A O 1
ATOM 676 N N . ILE A 1 86 ? 22.532 -0.174 -30.938 1.00 82.06 86 ILE A N 1
ATOM 677 C CA . ILE A 1 86 ? 23.474 0.033 -32.046 1.00 82.06 86 ILE A CA 1
ATOM 678 C C . ILE A 1 86 ? 24.744 0.673 -31.476 1.00 82.06 86 ILE A C 1
ATOM 680 O O . ILE A 1 86 ? 24.670 1.719 -30.825 1.00 82.06 86 ILE A O 1
ATOM 684 N N . SER A 1 87 ? 25.913 0.091 -31.727 1.00 75.25 87 SER A N 1
ATOM 685 C CA . SER A 1 87 ? 27.209 0.671 -31.343 1.00 75.25 87 SER A CA 1
ATOM 686 C C . SER A 1 87 ? 27.816 1.536 -32.466 1.00 75.25 87 SER A C 1
ATOM 688 O O . SER A 1 87 ? 27.431 1.406 -33.623 1.00 75.25 87 SER A O 1
ATOM 690 N N . ASP A 1 88 ? 28.720 2.479 -32.140 1.00 68.62 88 ASP A N 1
ATOM 691 C CA . ASP A 1 88 ? 29.452 3.249 -33.180 1.00 68.62 88 ASP A CA 1
ATOM 692 C C . ASP A 1 88 ? 30.497 2.392 -33.907 1.00 68.62 88 ASP A C 1
ATOM 694 O O . ASP A 1 88 ? 30.872 2.706 -35.031 1.00 68.62 88 ASP A O 1
ATOM 698 N N . ASP A 1 89 ? 30.957 1.323 -33.252 1.00 63.16 89 ASP A N 1
ATOM 699 C CA . ASP A 1 89 ? 32.071 0.482 -33.697 1.00 63.16 89 ASP A CA 1
ATOM 700 C C . ASP A 1 89 ? 31.607 -0.757 -34.481 1.00 63.16 89 ASP A C 1
ATOM 702 O O . ASP A 1 89 ? 32.412 -1.625 -34.823 1.00 63.16 89 ASP A O 1
ATOM 706 N N . GLU A 1 90 ? 30.305 -0.883 -34.741 1.00 63.97 90 GLU A N 1
ATOM 707 C CA . GLU A 1 90 ? 29.783 -1.933 -35.609 1.00 63.97 90 GLU A CA 1
ATOM 708 C C . GLU A 1 90 ? 30.285 -1.714 -37.038 1.00 63.97 90 GLU A C 1
ATOM 710 O O . GLU A 1 90 ? 30.192 -0.608 -37.570 1.00 63.97 90 GLU A O 1
ATOM 715 N N . GLU A 1 91 ? 30.796 -2.773 -37.680 1.00 61.78 91 GLU A N 1
ATOM 716 C CA . GLU A 1 91 ? 31.096 -2.757 -39.114 1.00 61.78 91 GLU A CA 1
ATOM 717 C C . GLU A 1 91 ? 29.795 -2.519 -39.886 1.00 61.78 91 GLU A C 1
ATOM 719 O O . GLU A 1 91 ? 29.053 -3.440 -40.239 1.00 61.78 91 GLU A O 1
ATOM 724 N N . VAL A 1 92 ? 29.497 -1.247 -40.133 1.00 62.31 92 VAL A N 1
ATOM 725 C CA . VAL A 1 92 ? 28.440 -0.858 -41.047 1.00 62.31 92 VAL A CA 1
ATOM 726 C C . VAL A 1 92 ? 28.929 -1.271 -42.429 1.00 62.31 92 VAL A C 1
ATOM 728 O O . VAL A 1 92 ? 29.980 -0.825 -42.887 1.00 62.31 92 VAL A O 1
ATOM 731 N N . GLY A 1 93 ? 28.198 -2.177 -43.081 1.00 66.81 93 GLY A N 1
ATOM 732 C CA . GLY A 1 93 ? 28.453 -2.514 -44.480 1.00 66.81 93 GLY A CA 1
ATOM 733 C C . GLY A 1 93 ? 28.328 -1.284 -45.390 1.00 66.81 93 GLY A C 1
ATOM 734 O O . GLY A 1 93 ? 28.126 -0.161 -44.938 1.00 66.81 93 GLY A O 1
ATOM 735 N N . GLU A 1 94 ? 28.397 -1.493 -46.702 1.00 73.00 94 GLU A N 1
ATOM 736 C CA . GLU A 1 94 ? 28.337 -0.394 -47.672 1.00 73.00 94 GLU A CA 1
ATOM 737 C C . GLU A 1 94 ? 27.096 0.502 -47.465 1.00 73.00 94 GLU A C 1
ATOM 739 O O . GLU A 1 94 ? 25.942 0.067 -47.594 1.00 73.00 94 GLU A O 1
ATOM 744 N N . ILE A 1 95 ? 27.332 1.776 -47.138 1.00 73.38 95 ILE A N 1
ATOM 745 C CA . ILE A 1 95 ? 26.282 2.769 -46.917 1.00 73.38 95 ILE A CA 1
ATOM 746 C C . ILE A 1 95 ? 25.659 3.122 -48.266 1.00 73.38 95 ILE A C 1
ATOM 748 O O . ILE A 1 95 ? 26.137 3.977 -49.009 1.00 73.38 95 ILE A O 1
ATOM 752 N N . SER A 1 96 ? 24.541 2.469 -48.571 1.00 70.44 96 SER A N 1
ATOM 753 C CA . SER A 1 96 ? 23.780 2.689 -49.806 1.00 70.44 96 SER A CA 1
ATOM 754 C C . SER A 1 96 ? 22.725 3.792 -49.682 1.00 70.44 96 SER A C 1
ATOM 756 O O . SER A 1 96 ? 22.325 4.394 -50.683 1.00 70.44 96 SER A O 1
ATOM 758 N N . LYS A 1 97 ? 22.265 4.092 -48.460 1.00 75.06 97 LYS A N 1
ATOM 759 C CA . LYS A 1 97 ? 21.169 5.035 -48.217 1.00 75.06 97 LYS A CA 1
ATOM 760 C C . LYS A 1 97 ? 21.477 5.973 -47.055 1.00 75.06 97 LYS A C 1
ATOM 762 O O . LYS A 1 97 ? 21.861 5.536 -45.978 1.00 75.06 97 LYS A O 1
ATOM 767 N N . VAL A 1 98 ? 21.236 7.262 -47.282 1.00 76.00 98 VAL A N 1
ATOM 768 C CA . VAL A 1 98 ? 21.285 8.308 -46.256 1.00 76.00 98 VAL A CA 1
ATOM 769 C C . VAL A 1 98 ? 19.850 8.653 -45.879 1.00 76.00 98 VAL A C 1
ATOM 771 O O . VAL A 1 98 ? 19.003 8.817 -46.756 1.00 76.00 98 VAL A O 1
ATOM 774 N N . ILE A 1 99 ? 19.573 8.723 -44.580 1.00 76.62 99 ILE A N 1
ATOM 775 C CA . ILE A 1 99 ? 18.263 9.118 -44.061 1.00 76.62 99 ILE A CA 1
ATOM 776 C C . ILE A 1 99 ? 18.214 10.645 -44.027 1.00 76.62 99 ILE A C 1
ATOM 778 O O . ILE A 1 99 ? 19.081 11.289 -43.438 1.00 76.62 99 ILE A O 1
ATOM 782 N N . SER A 1 100 ? 17.201 11.228 -44.663 1.00 80.62 100 SER A N 1
ATOM 783 C CA . SER A 1 100 ? 16.948 12.666 -44.567 1.00 80.62 100 SER A CA 1
ATOM 784 C C . SER A 1 100 ? 16.385 13.045 -43.193 1.00 80.62 100 SER A C 1
ATOM 786 O O . SER A 1 100 ? 15.778 12.230 -42.497 1.00 80.62 100 SER A O 1
ATOM 788 N N . LYS A 1 101 ? 16.524 14.315 -42.806 1.00 79.12 101 LYS A N 1
ATOM 789 C CA . LYS A 1 101 ? 15.970 14.837 -41.547 1.00 79.12 101 LYS A CA 1
ATOM 790 C C . LYS A 1 101 ? 14.463 14.569 -41.402 1.00 79.12 101 LYS A C 1
ATOM 792 O O . LYS A 1 101 ? 14.013 14.155 -40.337 1.00 79.12 101 LYS A O 1
ATOM 797 N N . ASP A 1 102 ? 13.699 14.731 -42.478 1.00 83.50 102 ASP A N 1
ATOM 798 C CA . ASP A 1 102 ? 12.252 14.489 -42.470 1.00 83.50 102 ASP A CA 1
ATOM 799 C C . ASP A 1 102 ? 11.908 13.004 -42.288 1.00 83.50 102 ASP A C 1
ATOM 801 O O . ASP A 1 102 ? 10.915 12.662 -41.644 1.00 83.50 102 ASP A O 1
ATOM 805 N N . GLU A 1 103 ? 12.716 12.103 -42.849 1.00 83.50 103 GLU A N 1
ATOM 806 C CA . GLU A 1 103 ? 12.557 10.662 -42.648 1.00 83.50 103 GLU A CA 1
ATOM 807 C C . GLU A 1 103 ? 12.901 10.252 -41.211 1.00 83.50 103 GLU A C 1
ATOM 809 O O . GLU A 1 103 ? 12.184 9.429 -40.638 1.00 83.50 103 GLU A O 1
ATOM 814 N N . LEU A 1 104 ? 13.941 10.850 -40.613 1.00 82.75 104 LEU A N 1
ATOM 815 C CA . LEU A 1 104 ? 14.299 10.633 -39.209 1.00 82.75 104 LEU A CA 1
ATOM 816 C C . LEU A 1 104 ? 13.162 11.064 -38.277 1.00 82.75 104 LEU A C 1
ATOM 818 O O . LEU A 1 104 ? 12.789 10.309 -37.379 1.00 82.75 104 LEU A O 1
ATOM 822 N N . GLU A 1 105 ? 12.569 12.236 -38.514 1.00 84.69 105 GLU A N 1
ATOM 823 C CA . GLU A 1 105 ? 11.459 12.721 -37.692 1.00 84.69 105 GLU A CA 1
ATOM 824 C C . GLU A 1 105 ? 10.236 11.804 -37.818 1.00 84.69 105 GLU A C 1
ATOM 826 O O . GLU A 1 105 ? 9.674 11.380 -36.811 1.00 84.69 105 GLU A O 1
ATOM 831 N N . ARG A 1 106 ? 9.871 11.391 -39.041 1.00 87.38 106 ARG A N 1
ATOM 832 C CA . ARG A 1 106 ? 8.771 10.433 -39.263 1.00 87.38 106 ARG A CA 1
ATOM 833 C C . ARG A 1 106 ? 9.016 9.096 -38.569 1.00 87.38 106 ARG A C 1
ATOM 835 O O . ARG A 1 106 ? 8.078 8.509 -38.025 1.00 87.38 106 ARG A O 1
ATOM 842 N N . LEU A 1 107 ? 10.252 8.599 -38.614 1.00 85.81 107 LEU A N 1
ATOM 843 C CA . LEU A 1 107 ? 10.643 7.368 -37.936 1.00 85.81 107 LEU A CA 1
ATOM 844 C C . LEU A 1 107 ? 10.491 7.521 -36.420 1.00 85.81 107 LEU A C 1
ATOM 846 O O . LEU A 1 107 ? 9.866 6.674 -35.784 1.00 85.81 107 LEU A O 1
ATOM 850 N N . TYR A 1 108 ? 11.002 8.619 -35.862 1.00 86.44 108 TYR A N 1
ATOM 851 C CA . TYR A 1 108 ? 10.917 8.904 -34.437 1.00 86.44 108 TYR A CA 1
ATOM 852 C C . TYR A 1 108 ? 9.464 9.028 -33.969 1.00 86.44 108 TYR A C 1
ATOM 854 O O . TYR A 1 108 ? 9.067 8.307 -33.059 1.00 86.44 108 TYR A O 1
ATOM 862 N N . THR A 1 109 ? 8.631 9.840 -34.631 1.00 88.19 109 THR A N 1
ATOM 863 C CA . THR A 1 109 ? 7.210 10.009 -34.271 1.00 88.19 109 THR A CA 1
ATOM 864 C C . THR A 1 109 ? 6.441 8.687 -34.308 1.00 88.19 109 THR A C 1
ATOM 866 O O . THR A 1 109 ? 5.546 8.453 -33.499 1.00 88.19 109 THR A O 1
ATOM 869 N N . ARG A 1 110 ? 6.784 7.790 -35.240 1.00 88.50 110 ARG A N 1
ATOM 870 C CA . ARG A 1 110 ? 6.158 6.467 -35.329 1.00 88.50 110 ARG A CA 1
ATOM 871 C C . ARG A 1 110 ? 6.599 5.535 -34.197 1.00 88.50 110 ARG A C 1
ATOM 873 O O . ARG A 1 110 ? 5.789 4.737 -33.729 1.00 88.50 110 ARG A O 1
ATOM 880 N N . LEU A 1 111 ? 7.867 5.598 -33.795 1.00 88.25 111 LEU A N 1
ATOM 881 C CA . LEU A 1 111 ? 8.438 4.721 -32.770 1.00 88.25 111 LEU A CA 1
ATOM 882 C C . LEU A 1 111 ? 8.168 5.212 -31.348 1.00 88.25 111 LEU A C 1
ATOM 884 O O . LEU A 1 111 ? 7.975 4.385 -30.464 1.00 88.25 111 LEU A O 1
ATOM 888 N N . GLU A 1 112 ? 8.090 6.522 -31.128 1.00 86.94 112 GLU A N 1
ATOM 889 C CA . GLU A 1 112 ? 7.855 7.139 -29.820 1.00 86.94 112 GLU A CA 1
ATOM 890 C C . GLU A 1 112 ? 6.727 6.471 -29.002 1.00 86.94 112 GLU A C 1
ATOM 892 O O . GLU A 1 112 ? 6.988 6.086 -27.858 1.00 86.94 112 GLU A O 1
ATOM 897 N N . PRO A 1 113 ? 5.503 6.251 -29.532 1.00 90.50 113 PRO A N 1
ATOM 898 C CA . PRO A 1 113 ? 4.444 5.599 -28.758 1.00 90.50 113 PRO A CA 1
ATOM 899 C C . PRO A 1 113 ? 4.771 4.140 -28.414 1.00 90.50 113 PRO A C 1
ATOM 901 O O . PRO A 1 113 ? 4.394 3.660 -27.347 1.00 90.50 113 PRO A O 1
ATOM 904 N N . MET A 1 114 ? 5.485 3.426 -29.289 1.00 89.19 114 MET A N 1
ATOM 905 C CA . MET A 1 114 ? 5.892 2.040 -29.041 1.00 89.19 114 MET A CA 1
ATOM 906 C C . MET A 1 114 ? 6.969 1.967 -27.958 1.00 89.19 114 MET A C 1
ATOM 908 O O . MET A 1 114 ? 6.937 1.068 -27.118 1.00 89.19 114 MET A O 1
ATOM 912 N N . ILE A 1 115 ? 7.899 2.924 -27.967 1.00 87.12 115 ILE A N 1
ATOM 913 C CA . ILE A 1 115 ? 8.961 3.030 -26.972 1.00 87.12 115 ILE A CA 1
ATOM 914 C C . ILE A 1 115 ? 8.360 3.326 -25.595 1.00 87.12 115 ILE A C 1
ATOM 916 O O . ILE A 1 115 ? 8.591 2.556 -24.664 1.00 87.12 115 ILE A O 1
ATOM 920 N N . LYS A 1 116 ? 7.497 4.346 -25.493 1.00 89.44 116 LYS A N 1
ATOM 921 C CA . LYS A 1 116 ? 6.771 4.669 -24.254 1.00 89.44 116 LYS A CA 1
ATOM 922 C C . LYS A 1 116 ? 5.995 3.466 -23.728 1.00 89.44 116 LYS A C 1
ATOM 924 O O . LYS A 1 116 ? 6.091 3.121 -22.555 1.00 89.44 116 LYS A O 1
ATOM 929 N N . ARG A 1 117 ? 5.287 2.757 -24.614 1.00 91.81 117 ARG A N 1
ATOM 930 C CA . ARG A 1 117 ? 4.527 1.569 -24.217 1.00 91.81 117 ARG A CA 1
ATOM 931 C C . ARG A 1 117 ? 5.420 0.446 -23.688 1.00 91.81 117 ARG A C 1
ATOM 933 O O . ARG A 1 117 ? 5.032 -0.252 -22.755 1.00 91.81 117 ARG A O 1
ATOM 940 N N . ARG A 1 118 ? 6.600 0.244 -24.277 1.00 89.44 118 ARG A N 1
ATOM 941 C CA . ARG A 1 118 ? 7.581 -0.727 -23.775 1.00 89.44 118 ARG A CA 1
ATOM 942 C C . ARG A 1 118 ? 8.066 -0.334 -22.381 1.00 89.44 118 ARG A C 1
ATOM 944 O O . ARG A 1 118 ? 8.123 -1.207 -21.524 1.00 89.44 118 ARG A O 1
ATOM 951 N N . GLU A 1 119 ? 8.419 0.930 -22.165 1.00 89.19 119 GLU A N 1
ATOM 952 C CA . GLU A 1 119 ? 8.890 1.424 -20.863 1.00 89.19 119 GLU A CA 1
ATOM 953 C C . GLU A 1 119 ? 7.831 1.205 -19.772 1.00 89.19 119 GLU A C 1
ATOM 955 O O . GLU A 1 119 ? 8.134 0.604 -18.743 1.00 89.19 119 GLU A O 1
ATOM 960 N N . GLU A 1 120 ? 6.569 1.547 -20.048 1.00 94.19 120 GLU A N 1
ATOM 961 C CA . GLU A 1 120 ? 5.439 1.265 -19.150 1.00 94.19 120 GLU A CA 1
ATOM 962 C C . GLU A 1 120 ? 5.317 -0.227 -18.810 1.00 94.19 120 GLU A C 1
ATOM 964 O O . GLU A 1 120 ? 5.161 -0.597 -17.647 1.00 94.19 120 GLU A O 1
ATOM 969 N N . LEU A 1 121 ? 5.399 -1.098 -19.822 1.00 94.12 121 LEU A N 1
ATOM 970 C CA . LEU A 1 121 ? 5.300 -2.546 -19.633 1.00 94.12 121 LEU A CA 1
ATOM 971 C C . LEU A 1 121 ? 6.480 -3.112 -18.836 1.00 94.12 121 LEU A C 1
ATOM 973 O O . LEU A 1 121 ? 6.303 -4.068 -18.085 1.00 94.12 121 LEU A O 1
ATOM 977 N N . VAL A 1 122 ? 7.681 -2.552 -18.998 1.00 93.12 122 VAL A N 1
ATOM 978 C CA . VAL A 1 122 ? 8.860 -2.952 -18.219 1.00 93.12 122 VAL A CA 1
ATOM 979 C C . VAL A 1 122 ? 8.676 -2.568 -16.754 1.00 93.12 122 VAL A C 1
ATOM 981 O O . VAL A 1 122 ? 8.853 -3.426 -15.891 1.00 93.12 122 VAL A O 1
ATOM 984 N N . GLU A 1 123 ? 8.242 -1.339 -16.470 1.00 94.00 123 GLU A N 1
ATOM 985 C CA . GLU A 1 123 ? 7.938 -0.918 -15.099 1.00 94.00 123 GLU A CA 1
ATOM 986 C C . GLU A 1 123 ? 6.825 -1.761 -14.465 1.00 94.00 123 GLU A C 1
ATOM 988 O O . GLU A 1 123 ? 6.910 -2.139 -13.295 1.00 94.00 123 GLU A O 1
ATOM 993 N N . GLU A 1 124 ? 5.766 -2.059 -15.219 1.00 94.38 124 GLU A N 1
ATOM 994 C CA . GLU A 1 124 ? 4.667 -2.903 -14.754 1.00 94.38 124 GLU A CA 1
ATOM 995 C C . GLU A 1 124 ? 5.151 -4.325 -14.452 1.00 94.38 124 GLU A C 1
ATOM 997 O O . GLU A 1 124 ? 4.849 -4.871 -13.388 1.00 94.38 124 GLU A O 1
ATOM 1002 N N . LYS A 1 125 ? 5.962 -4.907 -15.342 1.00 94.31 125 LYS A N 1
ATOM 1003 C CA . LYS A 1 125 ? 6.577 -6.222 -15.139 1.00 94.31 125 LYS A CA 1
ATOM 1004 C C . LYS A 1 125 ? 7.421 -6.245 -13.864 1.00 94.31 125 LYS A C 1
ATOM 1006 O O . LYS A 1 125 ? 7.313 -7.200 -13.096 1.00 94.31 125 LYS A O 1
ATOM 1011 N N . ASP A 1 126 ? 8.230 -5.218 -13.624 1.00 93.06 126 ASP A N 1
ATOM 1012 C CA . ASP A 1 126 ? 9.085 -5.154 -12.438 1.00 93.06 126 ASP A CA 1
ATOM 1013 C C . ASP A 1 126 ? 8.247 -5.030 -11.154 1.00 93.06 126 ASP A C 1
ATOM 1015 O O . ASP A 1 126 ? 8.478 -5.775 -10.199 1.00 93.06 126 ASP A O 1
ATOM 1019 N N . LYS A 1 127 ? 7.188 -4.205 -11.156 1.00 91.06 127 LYS A N 1
ATOM 1020 C CA . LYS A 1 127 ? 6.219 -4.125 -10.043 1.00 91.06 127 LYS A CA 1
ATOM 1021 C C . LYS A 1 127 ? 5.551 -5.474 -9.763 1.00 91.06 127 LYS A C 1
ATOM 1023 O O . LYS A 1 127 ? 5.448 -5.884 -8.606 1.00 91.06 127 LYS A O 1
ATOM 1028 N N . LEU A 1 128 ? 5.110 -6.177 -10.807 1.00 91.94 128 LEU A N 1
ATOM 1029 C CA . LEU A 1 128 ? 4.483 -7.495 -10.683 1.00 91.94 128 LEU A CA 1
ATOM 1030 C C . LEU A 1 128 ? 5.464 -8.555 -10.173 1.00 91.94 128 LEU A C 1
ATOM 1032 O O . LEU A 1 128 ? 5.074 -9.411 -9.379 1.00 91.94 128 LEU A O 1
ATOM 1036 N N . LEU A 1 129 ? 6.732 -8.496 -10.586 1.00 90.69 129 LEU A N 1
ATOM 1037 C CA . LEU A 1 129 ? 7.767 -9.415 -10.118 1.00 90.69 129 LEU A CA 1
ATOM 1038 C C . LEU A 1 129 ? 8.067 -9.202 -8.629 1.00 90.69 129 LEU A C 1
ATOM 1040 O O . LEU A 1 129 ? 8.123 -10.174 -7.877 1.00 90.69 129 LEU A O 1
ATOM 1044 N N . THR A 1 130 ? 8.176 -7.948 -8.184 1.00 85.81 130 THR A N 1
ATOM 1045 C CA . THR A 1 130 ? 8.301 -7.613 -6.758 1.00 85.81 130 THR A CA 1
ATOM 1046 C C . THR A 1 130 ? 7.098 -8.114 -5.968 1.00 85.81 130 THR A C 1
ATOM 1048 O O . THR A 1 130 ? 7.263 -8.779 -4.947 1.00 85.81 130 THR A O 1
ATOM 1051 N N . TYR A 1 131 ? 5.882 -7.865 -6.459 1.00 85.19 131 TYR A N 1
ATOM 1052 C CA . TYR A 1 131 ? 4.662 -8.338 -5.809 1.00 85.19 131 TYR A CA 1
ATOM 1053 C C . TYR A 1 131 ? 4.631 -9.868 -5.682 1.00 85.19 131 TYR A C 1
ATOM 1055 O O . TYR A 1 131 ? 4.349 -10.396 -4.605 1.00 85.19 131 TYR A O 1
ATOM 1063 N N . LYS A 1 132 ? 4.984 -10.586 -6.755 1.00 87.25 132 LYS A N 1
ATOM 1064 C CA . LYS A 1 132 ? 5.089 -12.047 -6.757 1.00 87.25 132 LYS A CA 1
ATOM 1065 C C . LYS A 1 132 ? 6.104 -12.540 -5.722 1.00 87.25 132 LYS A C 1
ATOM 1067 O O . LYS A 1 132 ? 5.765 -13.414 -4.929 1.00 87.25 132 LYS A O 1
ATOM 1072 N N . ASN A 1 133 ? 7.305 -11.964 -5.692 1.00 85.25 133 ASN A N 1
ATOM 1073 C CA . ASN A 1 133 ? 8.339 -12.341 -4.726 1.00 85.25 133 ASN A CA 1
ATOM 1074 C C . ASN A 1 133 ? 7.860 -12.128 -3.281 1.00 85.25 133 ASN A C 1
ATOM 1076 O O . ASN A 1 133 ? 8.048 -12.998 -2.433 1.00 85.25 133 ASN A O 1
ATOM 1080 N N . ASN A 1 134 ? 7.165 -11.021 -3.006 1.00 82.12 134 ASN A N 1
ATOM 1081 C CA . ASN A 1 134 ? 6.618 -10.737 -1.678 1.00 82.12 134 ASN A CA 1
ATOM 1082 C C . ASN A 1 134 ? 5.561 -11.772 -1.256 1.00 82.12 134 ASN A C 1
ATOM 1084 O O . ASN A 1 134 ? 5.566 -12.230 -0.112 1.00 82.12 134 ASN A O 1
ATOM 1088 N N . LEU A 1 135 ? 4.683 -12.191 -2.175 1.00 82.00 135 LEU A N 1
ATOM 1089 C CA . LEU A 1 135 ? 3.714 -13.262 -1.917 1.00 82.00 135 LEU A CA 1
ATOM 1090 C C . LEU A 1 135 ? 4.386 -14.618 -1.672 1.00 82.00 135 LEU A C 1
ATOM 1092 O O . LEU A 1 135 ? 3.951 -15.372 -0.799 1.00 82.00 135 LEU A O 1
ATOM 1096 N N . GLU A 1 136 ? 5.446 -14.937 -2.413 1.00 82.81 136 GLU A N 1
ATOM 1097 C CA . GLU A 1 136 ? 6.210 -16.169 -2.204 1.00 82.81 136 GLU A CA 1
ATOM 1098 C C . GLU A 1 136 ? 6.857 -16.199 -0.814 1.00 82.81 136 GLU A C 1
ATOM 1100 O O . GLU A 1 136 ? 6.787 -17.222 -0.133 1.00 82.81 136 GLU A O 1
ATOM 1105 N N . ILE A 1 137 ? 7.416 -15.077 -0.351 1.00 80.56 137 ILE A N 1
ATOM 1106 C CA . ILE A 1 137 ? 7.984 -14.959 1.000 1.00 80.56 137 ILE A CA 1
ATOM 1107 C C . ILE A 1 137 ? 6.900 -15.159 2.068 1.00 80.56 137 ILE A C 1
ATOM 1109 O O . ILE A 1 137 ? 7.090 -15.939 3.001 1.00 80.56 137 ILE A O 1
ATOM 1113 N N . LEU A 1 138 ? 5.739 -14.515 1.919 1.00 79.12 138 LEU A N 1
ATOM 1114 C CA . LEU A 1 138 ? 4.608 -14.680 2.842 1.00 79.12 138 LEU A CA 1
ATOM 1115 C C . LEU A 1 138 ? 4.121 -16.133 2.908 1.00 79.12 138 LEU A C 1
ATOM 1117 O O . LEU A 1 138 ? 3.845 -16.652 3.992 1.00 79.12 138 LEU A O 1
ATOM 1121 N N . THR A 1 139 ? 4.072 -16.800 1.753 1.00 78.69 139 THR A N 1
ATOM 1122 C CA . THR A 1 139 ? 3.691 -18.213 1.650 1.00 78.69 139 THR A CA 1
ATOM 1123 C C . THR A 1 139 ? 4.713 -19.108 2.352 1.00 78.69 139 THR A C 1
ATOM 1125 O O . THR A 1 139 ? 4.328 -19.972 3.138 1.00 78.69 139 THR A O 1
ATOM 1128 N N . LYS A 1 140 ? 6.018 -18.876 2.140 1.00 77.62 140 LYS A N 1
ATOM 1129 C CA . LYS A 1 140 ? 7.099 -19.597 2.840 1.00 77.62 140 LYS A CA 1
ATOM 1130 C C . LYS A 1 140 ? 7.037 -19.400 4.357 1.00 77.62 140 LYS A C 1
ATOM 1132 O O . LYS A 1 140 ? 7.223 -20.357 5.103 1.00 77.62 140 LYS A O 1
ATOM 1137 N N . ALA A 1 141 ? 6.729 -18.186 4.809 1.00 73.56 141 ALA A N 1
ATOM 1138 C CA . ALA A 1 141 ? 6.575 -17.859 6.224 1.00 73.56 141 ALA A CA 1
ATOM 1139 C C . ALA A 1 141 ? 5.261 -18.392 6.842 1.00 73.56 141 ALA A C 1
ATOM 1141 O O . ALA A 1 141 ? 5.049 -18.237 8.047 1.00 73.56 141 ALA A O 1
ATOM 1142 N N . ASN A 1 142 ? 4.396 -19.039 6.042 1.00 76.00 142 ASN A N 1
ATOM 1143 C CA . ASN A 1 142 ? 3.081 -19.558 6.431 1.00 76.00 142 ASN A CA 1
ATOM 1144 C C . ASN A 1 142 ? 2.194 -18.480 7.087 1.00 76.00 142 ASN A C 1
ATOM 1146 O O . ASN A 1 142 ? 1.522 -18.719 8.093 1.00 76.00 142 ASN A O 1
ATOM 1150 N N . VAL A 1 143 ? 2.239 -17.266 6.530 1.00 75.44 143 VAL A N 1
ATOM 1151 C CA . VAL A 1 143 ? 1.484 -16.104 7.005 1.00 75.44 143 VAL A CA 1
ATOM 1152 C C . VAL A 1 143 ? 0.180 -15.991 6.226 1.00 75.44 143 VAL A C 1
ATOM 115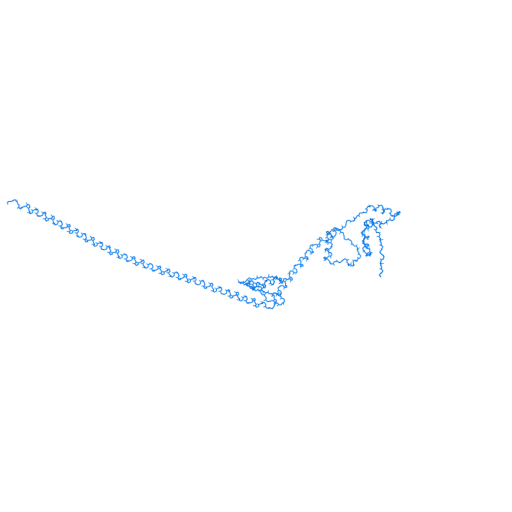4 O O . VAL A 1 143 ? 0.173 -15.743 5.023 1.00 75.44 143 VAL A O 1
ATOM 1157 N N . ASP A 1 144 ? -0.935 -16.122 6.934 1.00 79.31 144 ASP A N 1
ATOM 1158 C CA . ASP A 1 144 ? -2.275 -15.967 6.375 1.00 79.31 144 ASP A CA 1
ATOM 1159 C C . ASP A 1 144 ? -2.769 -14.525 6.588 1.00 79.31 144 ASP A C 1
ATOM 1161 O O . ASP A 1 144 ? -3.235 -14.158 7.671 1.00 79.31 144 ASP A O 1
ATOM 1165 N N . ILE A 1 145 ? -2.631 -13.683 5.555 1.00 78.94 145 ILE A N 1
ATOM 1166 C CA . ILE A 1 145 ? -3.032 -12.265 5.613 1.00 78.94 145 ILE A CA 1
ATOM 1167 C C . ILE A 1 145 ? -4.535 -12.120 5.855 1.00 78.94 145 ILE A C 1
ATOM 1169 O O . ILE A 1 145 ? -4.960 -11.154 6.491 1.00 78.94 145 ILE A O 1
ATOM 1173 N N . GLU A 1 146 ? -5.348 -13.054 5.361 1.00 82.00 146 GLU A N 1
ATOM 1174 C CA . GLU A 1 146 ? -6.793 -12.986 5.539 1.00 82.00 146 GLU A CA 1
ATOM 1175 C C . GLU A 1 146 ? -7.146 -13.103 7.021 1.00 82.00 146 GLU A C 1
ATOM 1177 O O . GLU A 1 146 ? -7.929 -12.300 7.525 1.00 82.00 146 GLU A O 1
ATOM 1182 N N . LYS A 1 147 ? -6.485 -14.000 7.759 1.00 81.19 147 LYS A N 1
ATOM 1183 C CA . LYS A 1 147 ? -6.657 -14.092 9.218 1.00 81.19 147 LYS A CA 1
ATOM 1184 C C . LYS A 1 147 ? -6.213 -12.829 9.946 1.00 81.19 147 LYS A C 1
ATOM 1186 O O . LYS A 1 147 ? -6.890 -12.405 10.876 1.00 81.19 147 LYS A O 1
ATOM 1191 N N . ILE A 1 148 ? -5.113 -12.214 9.517 1.00 82.44 148 ILE A N 1
ATOM 1192 C CA . ILE A 1 148 ? -4.592 -10.988 10.142 1.00 82.44 148 ILE A CA 1
ATOM 1193 C C . ILE A 1 148 ? -5.543 -9.804 9.910 1.00 82.44 148 ILE A C 1
ATOM 1195 O O . ILE A 1 148 ? -5.777 -9.015 10.822 1.00 82.44 148 ILE A O 1
ATOM 1199 N N . LYS A 1 149 ? -6.137 -9.698 8.715 1.00 83.69 149 LYS A N 1
ATOM 1200 C CA . LYS A 1 149 ? -7.098 -8.636 8.368 1.00 83.69 149 LYS A CA 1
ATOM 1201 C C . LYS A 1 149 ? -8.372 -8.643 9.210 1.00 83.69 149 LYS A C 1
ATOM 1203 O O . LYS A 1 149 ? -9.010 -7.602 9.317 1.00 83.69 149 LYS A O 1
ATOM 1208 N N . HIS A 1 150 ? -8.748 -9.797 9.753 1.00 84.06 150 HIS A N 1
ATOM 1209 C CA . HIS A 1 150 ? -9.992 -9.985 10.500 1.00 84.06 150 HIS A CA 1
ATOM 1210 C C . HIS A 1 150 ? -9.790 -10.026 12.025 1.00 84.06 150 HIS A C 1
ATOM 1212 O O . HIS A 1 150 ? -10.698 -10.438 12.747 1.00 84.06 150 HIS A O 1
ATOM 1218 N N . LEU A 1 151 ? -8.623 -9.613 12.532 1.00 85.94 151 LEU A N 1
ATOM 1219 C CA . LEU A 1 151 ? -8.410 -9.437 13.971 1.00 85.94 151 LEU A CA 1
ATOM 1220 C C . LEU A 1 151 ? -9.218 -8.237 14.483 1.00 85.94 151 LEU A C 1
ATOM 1222 O O . LEU A 1 151 ? -9.291 -7.200 13.829 1.00 85.94 151 LEU A O 1
ATOM 1226 N N . ASN A 1 152 ? -9.832 -8.376 15.659 1.00 85.38 152 ASN A N 1
ATOM 1227 C CA . ASN A 1 152 ? -10.739 -7.362 16.209 1.00 85.38 152 ASN A CA 1
ATOM 1228 C C . ASN A 1 152 ? -10.016 -6.333 17.091 1.00 85.38 152 ASN A C 1
ATOM 1230 O O . ASN A 1 152 ? -10.520 -5.230 17.298 1.00 85.38 152 ASN A O 1
ATOM 1234 N N . TYR A 1 153 ? -8.865 -6.714 17.649 1.00 85.12 153 TYR A N 1
ATOM 1235 C CA . TYR A 1 153 ? -8.121 -5.958 18.660 1.00 85.12 153 TYR A CA 1
ATOM 1236 C C . TYR A 1 153 ? -6.676 -5.651 18.249 1.00 85.12 153 TYR A C 1
ATOM 1238 O O . TYR A 1 153 ? -5.921 -5.105 19.053 1.00 85.12 153 TYR A O 1
ATOM 1246 N N . PHE A 1 154 ? -6.287 -5.988 17.018 1.00 84.69 154 PHE A N 1
ATOM 1247 C CA . PHE A 1 154 ? -4.947 -5.752 16.492 1.00 84.69 154 PHE A CA 1
ATOM 1248 C C . PHE A 1 154 ? -5.005 -5.017 15.160 1.00 84.69 154 PHE A C 1
ATOM 1250 O O . PHE A 1 154 ? -5.722 -5.421 14.249 1.00 84.69 154 PHE A O 1
ATOM 1257 N N . ASP A 1 155 ? -4.173 -3.987 15.036 1.00 82.75 155 ASP A N 1
ATOM 1258 C CA . ASP A 1 155 ? -3.871 -3.352 13.760 1.00 82.75 155 ASP A CA 1
ATOM 1259 C C . ASP A 1 155 ? -2.644 -4.010 13.127 1.00 82.75 155 ASP A C 1
ATOM 1261 O O . ASP A 1 155 ? -1.677 -4.353 13.813 1.00 82.75 155 ASP A O 1
ATOM 1265 N N . PHE A 1 156 ? -2.645 -4.134 11.800 1.00 82.88 156 PHE A N 1
ATOM 1266 C CA . PHE A 1 156 ? -1.496 -4.642 11.058 1.00 82.88 156 PHE A CA 1
ATOM 1267 C C . PHE A 1 156 ? -1.020 -3.632 10.014 1.00 82.88 156 PHE A C 1
ATOM 1269 O O . PHE A 1 156 ? -1.800 -2.893 9.412 1.00 82.88 156 PHE A O 1
ATOM 1276 N N . ARG A 1 157 ? 0.295 -3.611 9.789 1.00 82.38 157 ARG A N 1
ATOM 1277 C CA . ARG A 1 157 ? 0.937 -2.837 8.725 1.00 82.38 157 ARG A CA 1
ATOM 1278 C C . ARG A 1 157 ? 1.989 -3.699 8.049 1.00 82.38 157 ARG A C 1
ATOM 1280 O O . ARG A 1 157 ? 2.687 -4.462 8.708 1.00 82.38 157 ARG A O 1
ATOM 1287 N N . TYR A 1 158 ? 2.093 -3.548 6.737 1.00 80.00 158 TYR A N 1
ATOM 1288 C CA . TYR A 1 158 ? 3.104 -4.190 5.909 1.00 80.00 158 TYR A CA 1
ATOM 1289 C C . TYR A 1 158 ? 3.894 -3.108 5.174 1.00 80.00 158 TYR A C 1
ATOM 1291 O O . TYR A 1 158 ? 3.314 -2.119 4.720 1.00 80.00 158 TYR A O 1
ATOM 1299 N N . GLY A 1 159 ? 5.206 -3.290 5.077 1.00 79.38 159 GLY A N 1
ATOM 1300 C CA . GLY A 1 159 ? 6.085 -2.393 4.345 1.00 79.38 159 GLY A CA 1
ATOM 1301 C C . GLY A 1 159 ? 7.541 -2.817 4.446 1.00 79.38 159 GLY A C 1
ATOM 1302 O O . GLY A 1 159 ? 7.901 -3.673 5.258 1.00 79.38 159 GLY A O 1
ATOM 1303 N N . ASP A 1 160 ? 8.366 -2.177 3.630 1.00 79.56 160 ASP A N 1
ATOM 1304 C CA . ASP A 1 160 ? 9.802 -2.408 3.604 1.00 79.56 160 ASP A CA 1
ATOM 1305 C C . ASP A 1 160 ? 10.502 -1.483 4.597 1.00 79.56 160 ASP A C 1
ATOM 1307 O O . ASP A 1 160 ? 10.168 -0.303 4.734 1.00 79.56 160 ASP A O 1
ATOM 1311 N N . VAL A 1 161 ? 11.494 -2.019 5.303 1.00 80.81 161 VAL A N 1
ATOM 1312 C CA . VAL A 1 161 ? 12.254 -1.274 6.306 1.00 80.81 161 VAL A CA 1
ATOM 1313 C C . VAL A 1 161 ? 13.739 -1.396 5.993 1.00 80.81 161 VAL A C 1
ATOM 1315 O O . VAL A 1 161 ? 14.266 -2.493 5.815 1.00 80.81 161 VAL A O 1
ATOM 1318 N N . THR A 1 162 ? 14.434 -0.259 5.945 1.00 83.19 162 THR A N 1
ATOM 1319 C CA . THR A 1 162 ? 15.892 -0.224 5.773 1.00 83.19 162 THR A CA 1
ATOM 1320 C C . THR A 1 162 ? 16.610 -0.788 7.005 1.00 83.19 162 THR A C 1
ATOM 1322 O O . THR A 1 162 ? 16.027 -0.919 8.083 1.00 83.19 162 THR A O 1
ATOM 1325 N N . LYS A 1 163 ? 17.910 -1.095 6.891 1.00 79.75 163 LYS A N 1
ATOM 1326 C CA . LYS A 1 163 ? 18.708 -1.579 8.036 1.00 79.75 163 LYS A CA 1
ATOM 1327 C C . LYS A 1 163 ? 18.659 -0.615 9.230 1.00 79.75 163 LYS A C 1
ATOM 1329 O O . LYS A 1 163 ? 18.469 -1.060 10.361 1.00 79.75 163 LYS A O 1
ATOM 1334 N N . ASP A 1 164 ? 18.738 0.687 8.969 1.00 81.19 164 ASP A N 1
ATOM 1335 C CA . ASP A 1 164 ? 18.667 1.722 10.006 1.00 81.19 164 ASP A CA 1
ATOM 1336 C C . ASP A 1 164 ? 17.258 1.834 10.598 1.00 81.19 164 ASP A C 1
ATOM 1338 O O . ASP A 1 164 ? 17.093 1.900 11.816 1.00 81.19 164 ASP A O 1
ATOM 1342 N N . GLY A 1 165 ? 16.221 1.753 9.755 1.00 81.81 165 GLY A N 1
ATOM 1343 C CA . GLY A 1 165 ? 14.833 1.700 10.215 1.00 81.81 165 GLY A CA 1
ATOM 1344 C C . GLY A 1 165 ? 14.570 0.501 11.131 1.00 81.81 165 GLY A C 1
ATOM 1345 O O . GLY A 1 165 ? 13.886 0.636 12.144 1.00 81.81 165 GLY A O 1
ATOM 1346 N N . ARG A 1 166 ? 15.180 -0.659 10.846 1.00 76.56 166 ARG A N 1
ATOM 1347 C CA . ARG A 1 166 ? 15.082 -1.857 11.693 1.00 76.56 166 ARG A CA 1
ATOM 1348 C C . ARG A 1 166 ? 15.682 -1.616 13.076 1.00 76.56 166 ARG A C 1
ATOM 1350 O O . ARG A 1 166 ? 15.114 -2.076 14.063 1.00 76.56 166 ARG A O 1
ATOM 1357 N N . PHE A 1 167 ? 16.799 -0.894 13.158 1.00 79.12 167 PHE A N 1
ATOM 1358 C CA . PHE A 1 167 ? 17.421 -0.526 14.432 1.00 79.12 167 PHE A CA 1
ATOM 1359 C C . PHE A 1 167 ? 16.539 0.431 15.244 1.00 79.12 167 PHE A C 1
ATOM 1361 O O . PHE A 1 167 ? 16.338 0.214 16.439 1.00 79.12 167 PHE A O 1
ATOM 1368 N N . ILE A 1 168 ? 15.947 1.436 14.591 1.00 81.62 168 ILE A N 1
ATOM 1369 C CA . ILE A 1 168 ? 15.007 2.366 15.234 1.00 81.62 168 ILE A CA 1
ATOM 1370 C C . ILE A 1 168 ? 13.788 1.613 15.771 1.00 81.62 168 ILE A C 1
ATOM 1372 O O . ILE A 1 168 ? 13.412 1.815 16.925 1.00 81.62 168 ILE A O 1
ATOM 1376 N N . LEU A 1 169 ? 13.200 0.716 14.971 1.00 78.50 169 LEU A N 1
ATOM 1377 C CA . LEU A 1 169 ? 12.087 -0.122 15.417 1.00 78.50 169 LEU A CA 1
ATOM 1378 C C . LEU A 1 169 ? 12.506 -0.989 16.604 1.00 78.50 169 LEU A C 1
ATOM 1380 O O . LEU A 1 169 ? 11.809 -0.978 17.611 1.00 78.50 169 LEU A O 1
ATOM 1384 N N . LYS A 1 170 ? 13.675 -1.647 16.532 1.00 76.06 170 LYS A N 1
ATOM 1385 C CA . LYS A 1 170 ? 14.231 -2.489 17.606 1.00 76.06 170 LYS A CA 1
ATOM 1386 C C . LYS A 1 170 ? 14.339 -1.760 18.945 1.00 76.06 170 LYS A C 1
ATOM 1388 O O . LYS A 1 170 ? 13.939 -2.309 19.965 1.00 76.06 170 LYS A O 1
ATOM 1393 N N . ASN A 1 171 ? 14.821 -0.523 18.939 1.00 78.62 171 ASN A N 1
ATOM 1394 C CA . ASN A 1 171 ? 14.972 0.258 20.167 1.00 78.62 171 ASN A CA 1
ATOM 1395 C C . ASN A 1 171 ? 13.641 0.776 20.731 1.00 78.62 171 ASN A C 1
ATOM 1397 O O . ASN A 1 171 ? 13.602 1.216 21.873 1.00 78.62 171 ASN A O 1
ATOM 1401 N N . ASN A 1 172 ? 12.557 0.726 19.954 1.00 76.88 172 ASN A N 1
ATOM 1402 C CA . ASN A 1 172 ? 11.235 1.190 20.369 1.00 76.88 172 ASN A CA 1
ATOM 1403 C C . ASN A 1 172 ? 10.255 0.054 20.714 1.00 76.88 172 ASN A C 1
ATOM 1405 O O . ASN A 1 172 ? 9.103 0.348 21.027 1.00 76.88 172 ASN A O 1
ATOM 1409 N N . TYR A 1 173 ? 10.682 -1.218 20.716 1.00 70.38 173 TYR A N 1
ATOM 1410 C CA . TYR A 1 173 ? 9.805 -2.347 21.087 1.00 70.38 173 TYR A CA 1
ATOM 1411 C C . TYR A 1 173 ? 9.246 -2.231 22.506 1.00 70.38 173 TYR A C 1
ATOM 1413 O O . TYR A 1 173 ? 8.127 -2.666 22.752 1.00 70.38 173 TYR A O 1
ATOM 1421 N N . GLU A 1 174 ? 9.997 -1.638 23.436 1.00 64.56 174 GLU A N 1
ATOM 1422 C CA . GLU A 1 174 ? 9.515 -1.428 24.808 1.00 64.56 174 GLU A CA 1
ATOM 1423 C C . GLU A 1 174 ? 8.403 -0.370 24.879 1.00 64.56 174 GLU A C 1
ATOM 1425 O O . GLU A 1 174 ? 7.573 -0.404 25.784 1.00 64.56 174 GLU A O 1
ATOM 1430 N N . ASN A 1 175 ? 8.351 0.543 23.904 1.00 71.12 175 ASN A N 1
ATOM 1431 C CA . ASN A 1 175 ? 7.424 1.675 23.895 1.00 71.12 175 ASN A CA 1
ATOM 1432 C C . ASN A 1 175 ? 6.134 1.393 23.114 1.00 71.12 175 ASN A C 1
ATOM 1434 O O . ASN A 1 175 ? 5.125 2.057 23.346 1.00 71.12 175 ASN A O 1
ATOM 1438 N N . ILE A 1 176 ? 6.157 0.446 22.172 1.00 67.06 176 ILE A N 1
ATOM 1439 C CA . ILE A 1 176 ? 5.007 0.111 21.327 1.00 67.06 176 ILE A CA 1
ATOM 1440 C C . ILE A 1 176 ? 4.736 -1.391 21.454 1.00 67.06 176 ILE A C 1
ATOM 1442 O O . ILE A 1 176 ? 5.522 -2.175 20.914 1.00 67.06 176 ILE A O 1
ATOM 1446 N N . PRO A 1 177 ? 3.626 -1.813 22.097 1.00 69.44 177 PRO A N 1
ATOM 1447 C CA . PRO A 1 177 ? 3.231 -3.216 22.141 1.00 69.44 177 PRO A CA 1
ATOM 1448 C C . PRO A 1 177 ? 2.888 -3.683 20.723 1.00 69.44 177 PRO A C 1
ATOM 1450 O O . PRO A 1 177 ? 1.773 -3.520 20.234 1.00 69.44 177 PRO A O 1
ATOM 1453 N N . SER A 1 178 ? 3.893 -4.213 20.036 1.00 74.06 178 SER A N 1
ATOM 1454 C CA . SER A 1 178 ? 3.839 -4.596 18.632 1.00 74.06 178 SER A CA 1
ATOM 1455 C C . SER A 1 178 ? 4.604 -5.895 18.419 1.00 74.06 178 SER A C 1
ATOM 1457 O O . SER A 1 178 ? 5.627 -6.149 19.055 1.00 74.06 178 SER A O 1
ATOM 1459 N N . LEU A 1 179 ? 4.095 -6.729 17.514 1.00 75.38 179 LEU A N 1
ATOM 1460 C CA . LEU A 1 179 ? 4.829 -7.868 16.986 1.00 75.38 179 LEU A CA 1
ATOM 1461 C C . LEU A 1 179 ? 5.332 -7.488 15.599 1.00 75.38 179 LEU A C 1
ATOM 1463 O O . LEU A 1 179 ? 4.535 -7.219 14.702 1.00 75.38 179 LEU A O 1
ATOM 1467 N N . ILE A 1 180 ? 6.648 -7.491 15.415 1.00 75.62 180 ILE A N 1
ATOM 1468 C CA . ILE A 1 180 ? 7.249 -7.296 14.098 1.00 75.62 180 ILE A CA 1
ATOM 1469 C C . ILE A 1 180 ? 7.728 -8.649 13.606 1.00 75.62 180 ILE A C 1
ATOM 1471 O O . ILE A 1 180 ? 8.496 -9.344 14.272 1.00 75.62 180 ILE A O 1
ATOM 1475 N N . ILE A 1 181 ? 7.265 -9.005 12.417 1.00 73.88 181 ILE A N 1
ATOM 1476 C CA . ILE A 1 181 ? 7.623 -10.246 11.753 1.00 73.88 181 ILE A CA 1
ATOM 1477 C C . ILE A 1 181 ? 8.583 -9.903 10.628 1.00 73.88 181 ILE A C 1
ATOM 1479 O O . ILE A 1 181 ? 8.260 -9.114 9.741 1.00 73.88 181 ILE A O 1
ATOM 1483 N N . HIS A 1 182 ? 9.778 -10.478 10.693 1.00 75.12 182 HIS A N 1
ATOM 1484 C CA . HIS A 1 182 ? 10.757 -10.352 9.629 1.00 75.12 182 HIS A CA 1
ATOM 1485 C C . HIS A 1 182 ? 10.480 -11.410 8.568 1.00 75.12 182 HIS A C 1
ATOM 1487 O O . HIS A 1 182 ? 10.396 -12.598 8.862 1.00 75.12 182 HIS A O 1
ATOM 1493 N N . LEU A 1 183 ? 10.289 -10.935 7.344 1.00 72.06 183 LEU A N 1
ATOM 1494 C CA . LEU A 1 183 ? 10.007 -11.740 6.167 1.00 72.06 183 LEU A CA 1
ATOM 1495 C C . LEU A 1 183 ? 11.276 -11.768 5.302 1.00 72.06 183 LEU A C 1
ATOM 1497 O O . LEU A 1 183 ? 11.335 -11.115 4.265 1.00 72.06 183 LEU A O 1
ATOM 1501 N N . ASP A 1 184 ? 12.323 -12.436 5.785 1.00 67.25 184 ASP A N 1
ATOM 1502 C CA . ASP A 1 184 ? 13.572 -12.689 5.056 1.00 67.25 184 ASP A CA 1
ATOM 1503 C C . ASP A 1 184 ? 13.700 -14.174 4.660 1.00 67.25 184 ASP A C 1
ATOM 1505 O O . ASP A 1 184 ? 12.877 -15.010 5.033 1.00 67.25 184 ASP A O 1
ATOM 1509 N N . ASP A 1 185 ? 14.715 -14.522 3.862 1.00 57.72 185 ASP A N 1
ATOM 1510 C CA . ASP A 1 18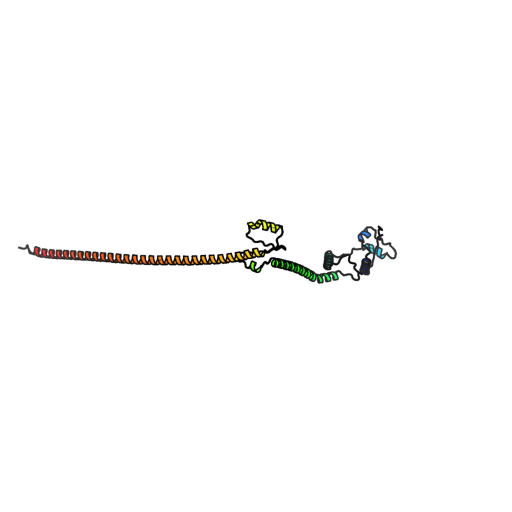5 ? 14.953 -15.911 3.426 1.00 57.72 185 ASP A CA 1
ATOM 1511 C C . ASP A 1 185 ? 15.234 -16.874 4.602 1.00 57.72 185 ASP A C 1
ATOM 1513 O O . ASP A 1 185 ? 15.092 -18.089 4.459 1.00 57.72 185 ASP A O 1
ATOM 1517 N N . GLU A 1 186 ? 15.576 -16.338 5.779 1.00 54.94 186 GLU A N 1
ATOM 1518 C CA . GLU A 1 186 ? 15.747 -17.064 7.041 1.00 54.94 186 GLU A CA 1
ATOM 1519 C C . GLU A 1 186 ? 14.473 -17.079 7.904 1.00 54.94 186 GLU A C 1
ATOM 1521 O O . GLU A 1 186 ? 14.566 -17.364 9.097 1.00 54.94 186 GLU A O 1
ATOM 1526 N N . ALA A 1 187 ? 13.290 -16.793 7.340 1.00 54.34 187 ALA A N 1
ATOM 1527 C CA . ALA A 1 187 ? 12.011 -16.773 8.053 1.00 54.34 187 ALA A CA 1
ATOM 1528 C C . ALA A 1 187 ? 11.663 -18.141 8.675 1.00 54.34 187 ALA A C 1
ATOM 1530 O O . ALA A 1 187 ? 10.856 -18.929 8.177 1.00 54.34 187 ALA A O 1
ATOM 1531 N N . VAL A 1 188 ? 12.266 -18.426 9.824 1.00 52.56 188 VAL A N 1
ATOM 1532 C CA . VAL A 1 188 ? 11.957 -19.561 10.677 1.00 52.56 188 VAL A CA 1
ATOM 1533 C C . VAL A 1 188 ? 10.671 -19.219 11.424 1.00 52.56 188 VAL A C 1
ATOM 1535 O O . VAL A 1 188 ? 10.651 -18.359 12.300 1.00 52.56 188 VAL A O 1
ATOM 1538 N N . LYS A 1 189 ? 9.584 -19.901 11.048 1.00 54.53 189 LYS A N 1
ATOM 1539 C CA . LYS A 1 189 ? 8.320 -20.043 11.797 1.00 54.53 189 LYS A CA 1
ATOM 1540 C C . LYS A 1 189 ? 7.835 -18.785 12.537 1.00 54.53 189 LYS A C 1
ATOM 1542 O O . LYS A 1 189 ? 7.508 -18.830 13.720 1.00 54.53 189 LYS A O 1
ATOM 1547 N N . SER A 1 190 ? 7.662 -17.671 11.830 1.00 58.88 190 SER A N 1
ATOM 1548 C CA . SER A 1 190 ? 6.880 -16.545 12.376 1.00 58.88 190 SER A CA 1
ATOM 1549 C C . SER A 1 190 ? 5.385 -16.873 12.532 1.00 58.88 190 SER A C 1
ATOM 1551 O O . SER A 1 190 ? 4.662 -16.171 13.239 1.00 58.88 190 SER A O 1
ATOM 1553 N N . ALA A 1 191 ? 4.931 -17.972 11.922 1.00 62.22 191 ALA A N 1
ATOM 1554 C CA . ALA A 1 191 ? 3.581 -18.502 12.068 1.00 62.22 191 ALA A CA 1
ATOM 1555 C C . ALA A 1 191 ? 3.196 -18.799 13.529 1.00 62.22 191 ALA A C 1
ATOM 1557 O O . ALA A 1 191 ? 2.050 -18.573 13.905 1.00 62.22 191 ALA A O 1
ATOM 1558 N N . ASP A 1 192 ? 4.131 -19.241 14.378 1.00 69.69 192 ASP A N 1
ATOM 1559 C CA . ASP A 1 192 ? 3.821 -19.575 15.777 1.00 69.69 192 ASP A CA 1
ATOM 1560 C C . ASP A 1 192 ? 3.475 -18.316 16.596 1.00 69.69 192 ASP A C 1
ATOM 1562 O O . ASP A 1 192 ? 2.526 -18.306 17.386 1.00 69.69 192 ASP A O 1
ATOM 1566 N N . ALA A 1 193 ? 4.182 -17.211 16.342 1.00 73.50 193 ALA A N 1
ATOM 1567 C CA . ALA A 1 193 ? 3.893 -15.920 16.962 1.00 73.50 193 ALA A CA 1
ATOM 1568 C C . ALA A 1 193 ? 2.550 -15.339 16.476 1.00 73.50 193 ALA A C 1
ATOM 1570 O O . ALA A 1 193 ? 1.772 -14.825 17.281 1.00 73.50 193 ALA A O 1
ATOM 1571 N N . LEU A 1 194 ? 2.232 -15.484 15.184 1.00 77.25 194 LEU A N 1
ATOM 1572 C CA . LEU A 1 194 ? 0.928 -15.088 14.632 1.00 77.25 194 LEU A CA 1
ATOM 1573 C C . LEU A 1 194 ? -0.228 -15.901 15.207 1.00 77.25 194 LEU A C 1
ATOM 1575 O O . LEU A 1 194 ? -1.249 -15.330 15.579 1.00 77.25 194 LEU A O 1
ATOM 1579 N N . ASN A 1 195 ? -0.067 -17.219 15.322 1.00 78.25 195 ASN A N 1
ATOM 1580 C CA . ASN A 1 195 ? -1.079 -18.084 15.922 1.00 78.25 195 ASN A CA 1
ATOM 1581 C C . ASN A 1 195 ? -1.360 -17.678 17.374 1.00 78.25 195 ASN A C 1
ATOM 1583 O O . ASN A 1 195 ? -2.518 -17.622 17.783 1.00 78.25 195 ASN A O 1
ATOM 1587 N N . THR A 1 196 ? -0.315 -17.311 18.121 1.00 81.12 196 THR A N 1
ATOM 1588 C CA . THR A 1 196 ? -0.443 -16.804 19.494 1.00 81.12 196 THR A CA 1
ATOM 1589 C C . THR A 1 196 ? -1.256 -15.504 19.544 1.00 81.12 196 THR A C 1
ATOM 1591 O O . THR A 1 196 ? -2.127 -15.358 20.401 1.00 81.12 196 THR A O 1
ATOM 1594 N N . LEU A 1 197 ? -1.026 -14.570 18.611 1.00 83.88 197 LEU A N 1
ATOM 1595 C CA . LEU A 1 197 ? -1.813 -13.333 18.512 1.00 83.88 197 LEU A CA 1
ATOM 1596 C C . LEU A 1 197 ? -3.280 -13.598 18.166 1.00 83.88 197 LEU A C 1
ATOM 1598 O O . LEU A 1 197 ? -4.168 -13.025 18.792 1.00 83.88 197 LEU A O 1
ATOM 1602 N N . ILE A 1 198 ? -3.538 -14.487 17.205 1.00 84.88 198 ILE A N 1
ATOM 1603 C CA . ILE A 1 198 ? -4.901 -14.878 16.822 1.00 84.88 198 ILE A CA 1
ATOM 1604 C C . ILE A 1 198 ? -5.627 -15.508 18.020 1.00 84.88 198 ILE A C 1
ATOM 1606 O O . ILE A 1 198 ? -6.793 -15.211 18.283 1.00 84.88 198 ILE A O 1
ATOM 1610 N N . GLU A 1 199 ? -4.949 -16.364 18.786 1.00 86.88 199 GLU A N 1
ATOM 1611 C CA . GLU A 1 199 ? -5.515 -16.951 20.001 1.00 86.88 199 GLU A CA 1
ATOM 1612 C C . GLU A 1 199 ? -5.813 -15.882 21.066 1.00 86.88 199 GLU A C 1
ATOM 1614 O O . GLU A 1 199 ? -6.864 -15.923 21.716 1.00 86.88 199 GLU A O 1
ATOM 1619 N N . LEU A 1 200 ? -4.921 -14.901 21.223 1.00 87.62 200 LEU A N 1
ATOM 1620 C CA . LEU A 1 200 ? -5.094 -13.788 22.151 1.00 87.62 200 LEU A CA 1
ATOM 1621 C C . LEU A 1 200 ? -6.286 -12.895 21.770 1.00 87.62 200 LEU A C 1
ATOM 1623 O O . LEU A 1 200 ? -7.074 -12.542 22.649 1.00 87.62 200 LEU A O 1
ATOM 1627 N N . ASP A 1 201 ? -6.465 -12.574 20.487 1.00 88.69 201 ASP A N 1
ATOM 1628 C CA . ASP A 1 201 ? -7.622 -11.821 19.976 1.00 88.69 201 ASP A CA 1
ATOM 1629 C C . ASP A 1 201 ? -8.941 -12.550 20.262 1.00 88.69 201 ASP A C 1
ATOM 1631 O O . ASP A 1 201 ? -9.885 -11.970 20.808 1.00 88.69 201 ASP A O 1
ATOM 1635 N N . ASN A 1 202 ? -8.979 -13.859 20.000 1.00 88.44 202 ASN A N 1
ATOM 1636 C CA . ASN A 1 202 ? -10.146 -14.698 20.266 1.00 88.44 202 ASN A CA 1
ATOM 1637 C C . ASN A 1 202 ? -10.491 -14.747 21.762 1.00 88.44 202 ASN A C 1
ATOM 1639 O O . ASN A 1 202 ? -11.645 -14.539 22.147 1.00 88.44 202 ASN A O 1
ATOM 1643 N N . LYS A 1 203 ? -9.493 -14.971 22.626 1.00 91.00 203 LYS A N 1
ATOM 1644 C CA . LYS A 1 203 ? -9.674 -14.956 24.088 1.00 91.00 203 LYS A CA 1
ATOM 1645 C C . LYS A 1 203 ? -10.145 -13.591 24.590 1.00 91.00 203 LYS A C 1
ATOM 1647 O O . LYS A 1 203 ? -10.997 -13.523 25.476 1.00 91.00 203 LYS A O 1
ATOM 1652 N N . THR A 1 204 ? -9.622 -12.508 24.021 1.00 90.19 204 THR A N 1
ATOM 1653 C CA . THR A 1 204 ? -10.009 -11.135 24.376 1.00 90.19 204 THR A CA 1
ATOM 1654 C C . THR A 1 204 ? -11.448 -10.848 23.960 1.00 90.19 204 THR A C 1
ATOM 1656 O O . THR A 1 204 ? -12.232 -10.346 24.765 1.00 90.19 204 THR A O 1
ATOM 1659 N N . SER A 1 205 ? -11.833 -11.269 22.754 1.00 90.44 205 SER A N 1
ATOM 1660 C CA . SER A 1 205 ? -13.207 -11.198 22.249 1.00 90.44 205 SER A CA 1
ATOM 1661 C C . SER A 1 205 ? -14.196 -11.928 23.160 1.00 90.44 205 SER A C 1
ATOM 1663 O O . SER A 1 205 ? -15.241 -11.381 23.505 1.00 90.44 205 SER A O 1
ATOM 1665 N N . GLN A 1 206 ? -13.862 -13.151 23.583 1.00 91.00 206 GLN A N 1
ATOM 1666 C CA . GLN A 1 206 ? -14.695 -13.939 24.498 1.00 91.00 206 GLN A CA 1
ATOM 1667 C C . GLN A 1 206 ? -14.834 -13.269 25.869 1.00 91.00 206 GLN A C 1
ATOM 1669 O O . GLN A 1 206 ? -15.940 -13.172 26.396 1.00 91.00 206 GLN A O 1
ATOM 1674 N N . ARG A 1 207 ? -13.728 -12.766 26.434 1.00 91.00 207 ARG A N 1
ATOM 1675 C CA . ARG A 1 207 ? -13.756 -12.054 27.720 1.00 91.00 207 ARG A CA 1
ATOM 1676 C C . ARG A 1 207 ? -14.593 -10.783 27.656 1.00 91.00 207 ARG A C 1
ATOM 1678 O O . ARG A 1 207 ? -15.368 -10.552 28.573 1.00 91.00 207 ARG A O 1
ATOM 1685 N N . ARG A 1 208 ? -14.472 -9.990 26.586 1.00 90.62 208 ARG A N 1
ATOM 1686 C CA . ARG A 1 208 ? -15.296 -8.788 26.371 1.00 90.62 208 ARG A CA 1
ATOM 1687 C C . ARG A 1 208 ? -16.781 -9.120 26.357 1.00 90.62 208 ARG A C 1
ATOM 1689 O O . ARG A 1 208 ? -17.509 -8.546 27.151 1.00 90.62 208 ARG A O 1
ATOM 1696 N N . LYS A 1 209 ? -17.192 -10.124 25.575 1.00 91.19 209 LYS A N 1
ATOM 1697 C CA . LYS A 1 209 ? -18.590 -10.587 25.553 1.00 91.19 209 LYS A CA 1
ATOM 1698 C C . LYS A 1 209 ? -19.093 -10.979 26.943 1.00 91.19 209 LYS A C 1
ATOM 1700 O O . LYS A 1 209 ? -20.150 -10.528 27.353 1.00 91.19 209 LYS A O 1
ATOM 1705 N N . SER A 1 210 ? -18.306 -11.752 27.692 1.00 92.88 210 SER A N 1
ATOM 1706 C CA . SER A 1 210 ? -18.677 -12.160 29.052 1.00 92.88 210 SER A CA 1
ATOM 1707 C C . SER A 1 210 ? -18.783 -10.976 30.022 1.00 92.88 210 SER A C 1
ATOM 1709 O O . SER A 1 210 ? -19.686 -10.951 30.853 1.00 92.88 210 SER A O 1
ATOM 1711 N N . VAL A 1 211 ? -17.888 -9.989 29.929 1.00 92.12 211 VAL A N 1
ATOM 1712 C CA . VAL A 1 211 ? -17.962 -8.770 30.751 1.00 92.12 211 VAL A CA 1
ATOM 1713 C C . VAL A 1 211 ? -19.195 -7.948 30.393 1.00 92.12 211 VAL A C 1
ATOM 1715 O O . VAL A 1 211 ? -19.895 -7.498 31.297 1.00 92.12 211 VAL A O 1
ATOM 1718 N N . ASP A 1 212 ? -19.487 -7.789 29.104 1.00 92.56 212 ASP A N 1
ATOM 1719 C CA . ASP A 1 212 ? -20.659 -7.050 28.637 1.00 92.56 212 ASP A CA 1
ATOM 1720 C C . ASP A 1 212 ? -21.962 -7.720 29.116 1.00 92.56 212 ASP A C 1
ATOM 1722 O O . ASP A 1 212 ? -22.838 -7.037 29.644 1.00 92.56 212 ASP A O 1
ATOM 1726 N N . GLU A 1 213 ? -22.050 -9.055 29.052 1.00 93.94 213 GLU A N 1
ATOM 1727 C CA . GLU A 1 213 ? -23.169 -9.837 29.603 1.00 93.94 213 GLU A CA 1
ATOM 1728 C C . GLU A 1 213 ? -23.337 -9.632 31.119 1.00 93.94 213 GLU A C 1
ATOM 1730 O O . GLU A 1 213 ? -24.456 -9.451 31.603 1.00 93.94 213 GLU A O 1
ATOM 1735 N N . ILE A 1 214 ? -22.238 -9.628 31.885 1.00 93.06 214 ILE A N 1
ATOM 1736 C CA . ILE A 1 214 ? -22.277 -9.373 33.335 1.00 93.06 214 ILE A CA 1
ATOM 1737 C C . ILE A 1 214 ? -22.781 -7.955 33.616 1.00 93.06 214 ILE A C 1
ATOM 1739 O O . ILE A 1 214 ? -23.652 -7.777 34.466 1.00 93.06 214 ILE A O 1
ATOM 1743 N N . ILE A 1 215 ? -22.264 -6.949 32.906 1.00 91.25 215 ILE A N 1
ATOM 1744 C CA . ILE A 1 215 ? -22.667 -5.546 33.082 1.00 91.25 215 ILE A CA 1
ATOM 1745 C C . ILE A 1 215 ? -24.154 -5.368 32.762 1.00 91.25 215 ILE A C 1
ATOM 1747 O O . ILE A 1 215 ? -24.866 -4.674 33.491 1.00 91.25 215 ILE A O 1
ATOM 1751 N N . GLU A 1 216 ? -24.636 -5.988 31.687 1.00 92.81 216 GLU A N 1
ATOM 1752 C CA . GLU A 1 216 ? -26.042 -5.923 31.299 1.00 92.81 216 GLU A CA 1
ATOM 1753 C C . GLU A 1 216 ? -26.947 -6.590 32.343 1.00 92.81 216 GLU A C 1
ATOM 1755 O O . GLU A 1 216 ? -27.962 -6.010 32.744 1.00 92.81 216 GLU A O 1
ATOM 1760 N N . ASN A 1 217 ? -26.541 -7.753 32.858 1.00 93.81 217 ASN A N 1
ATOM 1761 C CA . ASN A 1 217 ? -27.263 -8.448 33.916 1.00 93.81 217 ASN A CA 1
ATOM 1762 C C . ASN A 1 217 ? -27.320 -7.620 35.213 1.00 93.81 217 ASN A C 1
ATOM 1764 O O . ASN A 1 217 ? -28.409 -7.372 35.731 1.00 93.81 217 ASN A O 1
ATOM 1768 N N . GLU A 1 218 ? -26.180 -7.110 35.689 1.00 90.06 218 GLU A N 1
ATOM 1769 C CA . GLU A 1 218 ? -26.094 -6.255 36.884 1.00 90.06 218 GLU A CA 1
ATOM 1770 C C . GLU A 1 218 ? -26.950 -4.991 36.752 1.00 90.06 218 GLU A C 1
ATOM 1772 O O . GLU A 1 218 ? -27.641 -4.588 37.693 1.00 90.06 218 GLU A O 1
ATOM 1777 N N . LYS A 1 219 ? -26.970 -4.379 35.562 1.00 90.81 219 LYS A N 1
ATOM 1778 C CA . LYS A 1 219 ? -27.844 -3.239 35.273 1.00 90.81 219 LYS A CA 1
ATOM 1779 C C . LYS A 1 219 ? -29.318 -3.630 35.391 1.00 90.81 219 LYS A C 1
ATOM 1781 O O . LYS A 1 219 ? -30.099 -2.880 35.980 1.00 90.81 219 LYS A O 1
ATOM 1786 N N . SER A 1 220 ? -29.698 -4.788 34.850 1.00 91.88 220 SER A N 1
ATOM 1787 C CA . SER A 1 220 ? -31.075 -5.288 34.905 1.00 91.88 220 SER A CA 1
ATOM 1788 C C . SER A 1 220 ? -31.522 -5.608 36.337 1.00 91.88 220 SER A C 1
ATOM 1790 O O . SER A 1 220 ? -32.606 -5.190 36.752 1.00 91.88 220 SER A O 1
ATOM 1792 N N . GLU A 1 221 ? -30.667 -6.257 37.131 1.00 91.88 221 GLU A N 1
ATOM 1793 C CA . GLU A 1 221 ? -30.959 -6.596 38.524 1.00 91.88 221 GLU A CA 1
ATOM 1794 C C . GLU A 1 221 ? -30.999 -5.347 39.401 1.00 91.88 221 GLU A C 1
ATOM 1796 O O . GLU A 1 221 ? -31.917 -5.200 40.206 1.00 91.88 221 GLU A O 1
ATOM 1801 N N . SER A 1 222 ? -30.093 -4.390 39.189 1.00 90.06 222 SER A N 1
ATOM 1802 C CA . SER A 1 222 ? -30.126 -3.097 39.884 1.00 90.06 222 SER A CA 1
ATOM 1803 C C . SER A 1 222 ? -31.439 -2.351 39.630 1.00 90.06 222 SER A C 1
ATOM 1805 O O . SER A 1 222 ? -32.063 -1.860 40.571 1.00 90.06 222 SER A O 1
ATOM 1807 N N . LEU A 1 223 ? -31.908 -2.317 38.376 1.00 91.75 223 LEU A N 1
ATOM 1808 C CA . LEU A 1 223 ? -33.217 -1.759 38.014 1.00 91.75 223 LEU A CA 1
ATOM 1809 C C . LEU A 1 223 ? -34.367 -2.513 38.692 1.00 91.75 223 LEU A C 1
ATOM 1811 O O . LEU A 1 223 ? -35.308 -1.895 39.192 1.00 91.75 223 LEU A O 1
ATOM 1815 N N . ARG A 1 224 ? -34.298 -3.846 38.742 1.00 93.25 224 ARG A N 1
ATOM 1816 C CA . ARG A 1 224 ? -35.312 -4.680 39.397 1.00 93.25 224 ARG A CA 1
ATOM 1817 C C . ARG A 1 224 ? -35.379 -4.418 40.901 1.00 93.25 224 ARG A C 1
ATOM 1819 O O . ARG A 1 224 ? -36.474 -4.285 41.447 1.00 93.25 224 ARG A O 1
ATOM 1826 N N . VAL A 1 225 ? -34.228 -4.320 41.563 1.00 91.56 225 VAL A N 1
ATOM 1827 C CA . VAL A 1 225 ? -34.128 -4.005 42.992 1.00 91.56 225 VAL A CA 1
ATOM 1828 C C . VAL A 1 225 ? -34.647 -2.595 43.267 1.00 91.56 225 VAL A C 1
ATOM 1830 O O . VAL A 1 225 ? -35.456 -2.439 44.179 1.00 91.56 225 VAL A O 1
ATOM 1833 N N . ALA A 1 226 ? -34.260 -1.598 42.465 1.00 88.06 226 ALA A N 1
ATOM 1834 C CA . ALA A 1 226 ? -34.755 -0.228 42.596 1.00 88.06 226 ALA A CA 1
ATOM 1835 C C . ALA A 1 226 ? -36.288 -0.169 42.494 1.00 88.06 226 ALA A C 1
ATOM 1837 O O . ALA A 1 226 ? -36.944 0.320 43.410 1.00 88.06 226 ALA A O 1
ATOM 1838 N N . ASN A 1 227 ? -36.870 -0.791 41.463 1.00 90.75 227 ASN A N 1
ATOM 1839 C CA . ASN A 1 227 ? -38.325 -0.864 41.298 1.00 90.75 227 ASN A CA 1
ATOM 1840 C C . ASN A 1 227 ? -39.018 -1.557 42.479 1.00 90.75 227 ASN A C 1
ATOM 1842 O O . ASN A 1 227 ? -40.079 -1.122 42.924 1.00 90.75 227 ASN A O 1
ATOM 1846 N N . LYS A 1 228 ? -38.426 -2.634 43.010 1.00 93.00 228 LYS A N 1
ATOM 1847 C CA . LYS A 1 228 ? -38.974 -3.341 44.173 1.00 93.00 228 LYS A CA 1
ATOM 1848 C C . LYS A 1 228 ? -38.945 -2.469 45.429 1.00 93.00 228 LYS A C 1
ATOM 1850 O O . LYS A 1 228 ? -39.902 -2.487 46.204 1.00 93.00 228 LYS A O 1
ATOM 1855 N N . ILE A 1 229 ? -37.861 -1.723 45.642 1.00 90.94 229 ILE A N 1
ATOM 1856 C CA . ILE A 1 229 ? -37.739 -0.770 46.749 1.00 90.94 229 ILE A CA 1
ATOM 1857 C C . ILE A 1 229 ? -38.813 0.312 46.609 1.00 90.94 229 ILE A C 1
ATOM 1859 O O . ILE A 1 229 ? -39.568 0.516 47.559 1.00 90.94 229 ILE A O 1
ATOM 1863 N N . ASP A 1 230 ? -38.947 0.922 45.431 1.00 90.44 230 ASP A N 1
ATOM 1864 C CA . ASP A 1 230 ? -39.944 1.964 45.166 1.00 90.44 230 ASP A CA 1
ATOM 1865 C C . ASP A 1 230 ? -41.372 1.471 45.414 1.00 90.44 230 ASP A C 1
ATOM 1867 O O . ASP A 1 230 ? -42.135 2.130 46.119 1.00 90.44 230 ASP A O 1
ATOM 1871 N N . GLN A 1 231 ? -41.723 0.277 44.925 1.00 91.25 231 GLN A N 1
ATOM 1872 C CA . GLN A 1 231 ? -43.025 -0.343 45.196 1.00 91.25 231 GLN A CA 1
ATOM 1873 C C . GLN A 1 231 ? -43.253 -0.556 46.695 1.00 91.25 231 GLN A C 1
ATOM 1875 O O . GLN A 1 231 ? -44.297 -0.179 47.221 1.00 91.25 231 GLN A O 1
ATOM 1880 N N . THR A 1 232 ? -42.259 -1.094 47.405 1.00 92.75 232 THR A N 1
ATOM 1881 C CA . THR A 1 232 ? -42.374 -1.358 48.847 1.00 92.75 232 THR A CA 1
ATOM 1882 C C . THR A 1 232 ? -42.547 -0.060 49.645 1.00 92.75 232 THR A C 1
ATOM 1884 O O . THR A 1 232 ? -43.331 -0.005 50.593 1.00 92.75 232 THR A O 1
ATOM 1887 N N . PHE A 1 233 ? -41.816 1.000 49.286 1.00 89.75 233 PHE A N 1
ATOM 1888 C CA . PHE A 1 233 ? -41.960 2.311 49.921 1.00 89.75 233 PHE A CA 1
ATOM 1889 C C . PHE A 1 233 ? -43.303 2.952 49.592 1.00 89.75 233 PHE A C 1
ATOM 1891 O O . PHE A 1 233 ? -43.940 3.497 50.492 1.00 89.75 233 PHE A O 1
ATOM 1898 N N . PHE A 1 234 ? -43.760 2.847 48.346 1.00 90.69 234 PHE A N 1
ATOM 1899 C CA . PHE A 1 234 ? -45.066 3.342 47.930 1.00 90.69 234 PHE A CA 1
ATOM 1900 C C . PHE A 1 234 ? -46.208 2.647 48.684 1.00 90.69 234 PHE A C 1
ATOM 1902 O O . PHE A 1 234 ? -47.114 3.318 49.182 1.00 90.69 234 PHE A O 1
ATOM 1909 N N . GLU A 1 235 ? -46.151 1.322 48.834 1.00 92.12 235 GLU A N 1
ATOM 1910 C CA . GLU A 1 235 ? -47.120 0.545 49.615 1.00 92.12 235 GLU A CA 1
ATOM 1911 C C . GLU A 1 235 ? -47.114 0.947 51.093 1.00 92.12 235 GLU A C 1
ATOM 1913 O O . GLU A 1 235 ? -48.179 1.166 51.676 1.00 92.12 235 GLU A O 1
ATOM 1918 N N . LYS A 1 236 ? -45.929 1.105 51.701 1.00 92.50 236 LYS A N 1
ATOM 1919 C CA . LYS A 1 236 ? -45.802 1.576 53.090 1.00 92.50 236 LYS A CA 1
ATOM 1920 C C . LYS A 1 236 ? -46.384 2.974 53.275 1.00 92.50 236 LYS A C 1
ATOM 1922 O O . LYS A 1 236 ? -47.206 3.154 54.166 1.00 92.50 236 LYS A O 1
ATOM 1927 N N . LEU A 1 237 ? -46.011 3.928 52.419 1.00 88.38 237 LEU A N 1
ATOM 1928 C CA . LEU A 1 237 ? -46.539 5.296 52.439 1.00 88.38 237 LEU A CA 1
ATOM 1929 C C . LEU A 1 237 ? -48.059 5.306 52.285 1.00 88.38 237 LEU A C 1
ATOM 1931 O O . LEU A 1 237 ? -48.751 5.962 53.056 1.00 88.38 237 LEU A O 1
ATOM 1935 N N . SER A 1 238 ? -48.589 4.536 51.335 1.00 89.38 238 SER A N 1
ATOM 1936 C CA . SER A 1 238 ? -50.034 4.434 51.108 1.00 89.38 238 SER A CA 1
ATOM 1937 C C . SER A 1 238 ? -50.760 3.871 52.331 1.00 89.38 238 SER A C 1
ATOM 1939 O O . SER A 1 238 ? -51.800 4.392 52.733 1.00 89.38 238 SER A O 1
ATOM 1941 N N . SER A 1 239 ? -50.187 2.843 52.962 1.00 90.00 239 SER A N 1
ATOM 1942 C CA . SER A 1 239 ? -50.729 2.226 54.177 1.00 90.00 239 SER A CA 1
ATOM 1943 C C . SER A 1 239 ? -50.689 3.183 55.371 1.00 90.00 239 SER A C 1
ATOM 1945 O O . SER A 1 239 ? -51.647 3.278 56.136 1.00 90.00 239 SER A O 1
ATOM 1947 N N . GLU A 1 240 ? -49.591 3.920 55.530 1.00 91.81 240 GLU A N 1
ATOM 1948 C CA . GLU A 1 240 ? -49.404 4.886 56.611 1.00 91.81 240 GLU A CA 1
ATOM 1949 C C . GLU A 1 240 ? -50.345 6.087 56.464 1.00 91.81 240 GLU A C 1
ATOM 1951 O O . GLU A 1 240 ? -51.000 6.474 57.432 1.00 91.81 240 GLU A O 1
ATOM 1956 N N . VAL A 1 241 ? -50.508 6.607 55.243 1.00 88.81 241 VAL A N 1
ATOM 1957 C CA . VAL A 1 241 ? -51.496 7.650 54.928 1.00 88.81 241 VAL A CA 1
ATOM 1958 C C . VAL A 1 241 ? -52.917 7.163 55.215 1.00 88.81 241 VAL A C 1
ATOM 1960 O O . VAL A 1 241 ? -53.694 7.889 55.835 1.00 88.81 241 VAL A O 1
ATOM 1963 N N . ALA A 1 242 ? -53.265 5.933 54.824 1.00 89.62 242 ALA A N 1
ATOM 1964 C CA . ALA A 1 242 ? -54.577 5.359 55.118 1.00 89.62 242 ALA A CA 1
ATOM 1965 C C . ALA A 1 242 ? -54.835 5.253 56.632 1.00 89.62 242 ALA A C 1
ATOM 1967 O O . ALA A 1 242 ? -55.901 5.653 57.102 1.00 89.62 242 ALA A O 1
ATOM 1968 N N . ASN A 1 243 ? -53.847 4.793 57.405 1.00 91.12 243 ASN A N 1
ATOM 1969 C CA . ASN A 1 243 ? -53.949 4.699 58.863 1.00 91.12 243 ASN A CA 1
ATOM 1970 C C . ASN A 1 243 ? -54.061 6.075 59.538 1.00 91.12 243 ASN A C 1
ATOM 1972 O O . ASN A 1 243 ? -54.861 6.247 60.457 1.00 91.12 243 ASN A O 1
ATOM 1976 N N . LEU A 1 244 ? -53.282 7.067 59.092 1.00 90.12 244 LEU A N 1
ATOM 1977 C CA . LEU A 1 244 ? -53.369 8.439 59.600 1.00 90.12 244 LEU A CA 1
ATOM 1978 C C . LEU A 1 244 ? -54.743 9.052 59.329 1.00 90.12 244 LEU A C 1
ATOM 1980 O O . LEU A 1 244 ? -55.326 9.651 60.232 1.00 90.12 244 LEU A O 1
ATOM 1984 N N . ASN A 1 245 ? -55.278 8.864 58.122 1.00 88.38 245 ASN A N 1
ATOM 1985 C CA . ASN A 1 245 ? -56.614 9.338 57.773 1.00 88.38 245 ASN A CA 1
ATOM 1986 C C . ASN A 1 245 ? -57.687 8.664 58.636 1.00 88.38 245 ASN A C 1
ATOM 1988 O O . ASN A 1 245 ? -58.511 9.365 59.213 1.00 88.38 245 ASN A O 1
ATOM 1992 N N . ALA A 1 246 ? -57.627 7.341 58.819 1.00 88.62 246 ALA A N 1
ATOM 1993 C CA . ALA A 1 246 ? -58.569 6.621 59.677 1.00 88.62 246 ALA A CA 1
ATOM 1994 C C . ALA A 1 246 ? -58.527 7.108 61.140 1.00 88.62 246 ALA A C 1
ATOM 1996 O O . ALA A 1 246 ? -59.569 7.373 61.738 1.00 88.62 246 ALA A O 1
ATOM 1997 N N . ASN A 1 247 ? -57.328 7.298 61.700 1.00 90.94 247 ASN A N 1
ATOM 1998 C CA . ASN A 1 247 ? -57.153 7.818 63.060 1.00 90.94 247 ASN A CA 1
ATOM 1999 C C . ASN A 1 247 ? -57.664 9.259 63.206 1.00 90.94 247 ASN A C 1
ATOM 2001 O O . ASN A 1 247 ? -58.257 9.614 64.228 1.00 90.94 247 ASN A O 1
ATOM 2005 N N . ASN A 1 248 ? -57.425 10.102 62.199 1.00 88.81 248 ASN A N 1
ATOM 2006 C CA . ASN A 1 248 ? -57.934 11.469 62.182 1.00 88.81 248 ASN A CA 1
ATOM 2007 C C . ASN A 1 248 ? -59.462 11.482 62.092 1.00 88.81 248 ASN A C 1
ATOM 2009 O O . ASN A 1 248 ? -60.095 12.208 62.852 1.00 88.81 248 ASN A O 1
ATOM 2013 N N . ASP A 1 249 ? -60.060 10.638 61.252 1.00 88.25 249 ASP A N 1
ATOM 2014 C CA . ASP A 1 249 ? -61.513 10.502 61.144 1.00 88.25 249 ASP A CA 1
ATOM 2015 C C . ASP A 1 249 ? -62.146 10.037 62.465 1.00 88.25 249 ASP A C 1
ATOM 2017 O O . ASP A 1 249 ? -63.200 10.542 62.861 1.00 88.25 249 ASP A O 1
ATOM 2021 N N . GLU A 1 250 ? -61.511 9.106 63.184 1.00 89.56 250 GLU A N 1
ATOM 2022 C CA . GLU A 1 250 ? -61.959 8.695 64.520 1.00 89.56 250 GLU A CA 1
ATOM 2023 C C . GLU A 1 250 ? -61.867 9.831 65.544 1.00 89.56 250 GLU A C 1
ATOM 2025 O O . GLU A 1 250 ? -62.825 10.061 66.290 1.00 89.56 250 GLU A O 1
ATOM 2030 N N . LYS A 1 251 ? -60.758 10.582 65.561 1.00 90.38 251 LYS A N 1
ATOM 2031 C CA . LYS A 1 251 ? -60.616 11.767 66.422 1.00 90.38 251 LYS A CA 1
ATOM 2032 C C . LYS A 1 251 ? -61.677 12.816 66.119 1.00 90.38 251 LYS A C 1
ATOM 2034 O O . LYS A 1 251 ? -62.346 13.269 67.045 1.00 90.38 251 LYS A O 1
ATOM 2039 N N . ILE A 1 252 ? -61.881 13.142 64.843 1.00 87.19 252 ILE A N 1
ATOM 2040 C CA . ILE A 1 252 ? -62.892 14.106 64.396 1.00 87.19 252 ILE A CA 1
ATOM 2041 C C . ILE A 1 252 ? -64.287 13.653 64.841 1.00 87.19 252 ILE A C 1
ATOM 2043 O O . ILE A 1 252 ? -65.054 14.457 65.366 1.00 87.19 252 ILE A O 1
ATOM 2047 N N . LYS A 1 253 ? -64.625 12.363 64.699 1.00 89.44 253 LYS A N 1
ATOM 2048 C CA . LYS A 1 253 ? -65.907 11.817 65.181 1.00 89.44 253 LYS A CA 1
ATOM 2049 C C . LYS A 1 253 ? -66.067 11.954 66.693 1.00 89.44 253 LYS A C 1
ATOM 2051 O O . LYS A 1 253 ? -67.155 12.304 67.152 1.00 89.44 253 LYS A O 1
ATOM 2056 N N . LYS A 1 254 ? -65.013 11.675 67.462 1.00 90.88 254 LYS A N 1
ATOM 2057 C CA . LYS A 1 254 ? -65.037 11.788 68.924 1.00 90.88 254 LYS A CA 1
ATOM 2058 C C . LYS A 1 254 ? -65.218 13.240 69.367 1.00 90.88 254 LYS A C 1
ATOM 2060 O O . LYS A 1 254 ? -66.119 13.513 70.155 1.00 90.88 254 LYS A O 1
ATOM 2065 N N . GLU A 1 255 ? -64.439 14.163 68.809 1.00 89.31 255 GLU A N 1
ATOM 2066 C CA . GLU A 1 255 ? -64.566 15.599 69.086 1.00 89.31 255 GLU A CA 1
ATOM 2067 C C . GLU A 1 255 ? -65.948 16.126 68.680 1.00 89.31 255 GLU A C 1
ATOM 2069 O O . GLU A 1 255 ? -66.590 16.838 69.449 1.00 89.31 255 GLU A O 1
ATOM 2074 N N . ALA A 1 256 ? -66.472 15.720 67.519 1.00 86.94 256 ALA A N 1
ATOM 2075 C CA . ALA A 1 256 ? -67.820 16.088 67.093 1.00 86.94 256 ALA A CA 1
ATOM 2076 C C . ALA A 1 256 ? -68.900 15.592 68.072 1.00 86.94 256 ALA A C 1
ATOM 2078 O O . ALA A 1 256 ? -69.880 16.299 68.322 1.00 86.94 256 ALA A O 1
ATOM 2079 N N . LEU A 1 257 ? -68.729 14.397 68.649 1.00 89.88 257 LEU A N 1
ATOM 2080 C CA . LEU A 1 257 ? -69.639 13.851 69.656 1.00 89.88 257 LEU A CA 1
ATOM 2081 C C . LEU A 1 257 ? -69.546 14.614 70.985 1.00 89.88 257 LEU A C 1
ATOM 2083 O O . LEU A 1 257 ? -70.577 14.943 71.567 1.00 89.88 257 LEU A O 1
ATOM 2087 N N . GLU A 1 258 ? -68.336 14.935 71.445 1.00 89.88 258 GLU A N 1
ATOM 2088 C CA . GLU A 1 258 ? -68.107 15.740 72.653 1.00 89.88 258 GLU A CA 1
ATOM 2089 C C . GLU A 1 258 ? -68.710 17.141 72.513 1.00 89.88 258 GLU A C 1
ATOM 2091 O O . GLU A 1 258 ? -69.442 17.600 73.395 1.00 89.88 258 GLU A O 1
ATOM 2096 N N . ILE A 1 259 ? -68.493 17.786 71.363 1.00 87.81 259 ILE A N 1
ATOM 2097 C CA . ILE A 1 259 ? -69.113 19.065 71.016 1.00 87.81 259 ILE A CA 1
ATOM 2098 C C . ILE A 1 259 ? -70.638 18.926 71.073 1.00 87.81 259 ILE A C 1
ATOM 2100 O O . ILE A 1 259 ? -71.289 19.693 71.784 1.00 87.81 259 ILE A O 1
ATOM 2104 N N . LYS A 1 260 ? -71.215 17.923 70.399 1.00 88.56 260 LYS A N 1
ATOM 2105 C CA . LYS A 1 260 ? -72.668 17.685 70.379 1.00 88.56 260 LYS A CA 1
ATOM 2106 C C . LYS A 1 260 ? -73.251 17.496 71.783 1.00 88.56 260 LYS A C 1
ATOM 2108 O O . LYS A 1 260 ? -74.289 18.085 72.084 1.00 88.56 260 LYS A O 1
ATOM 2113 N N . ASN A 1 261 ? -72.583 16.720 72.634 1.00 89.12 261 ASN A N 1
ATOM 2114 C CA . ASN A 1 261 ? -73.010 16.496 74.014 1.00 89.12 261 ASN A CA 1
ATOM 2115 C C . ASN A 1 261 ? -72.948 17.798 74.823 1.00 89.12 261 ASN A C 1
ATOM 2117 O O . ASN A 1 261 ? -73.951 18.189 75.412 1.00 89.12 261 ASN A O 1
ATOM 2121 N N . SER A 1 262 ? -71.838 18.543 74.747 1.00 86.88 262 SER A N 1
ATOM 2122 C CA . SER A 1 262 ? -71.690 19.820 75.461 1.00 86.88 262 SER A CA 1
ATOM 2123 C C . SER A 1 262 ? -72.728 20.869 75.040 1.00 86.88 262 SER A C 1
ATOM 2125 O O . SER A 1 262 ? -73.236 21.621 75.874 1.00 86.88 262 SER A O 1
ATOM 2127 N N . PHE A 1 263 ? -73.088 20.911 73.751 1.00 85.50 263 PHE A N 1
ATOM 2128 C CA . PHE A 1 263 ? -74.162 21.763 73.250 1.00 85.50 263 PHE A CA 1
ATOM 2129 C C . PHE A 1 263 ? -75.524 21.337 73.802 1.00 85.50 263 PHE A C 1
ATOM 2131 O O . PHE A 1 263 ? -76.309 22.203 74.186 1.00 85.50 263 PHE A O 1
ATOM 2138 N N . SER A 1 264 ? -75.802 20.031 73.868 1.00 83.69 264 SER A N 1
ATOM 2139 C CA . SER A 1 264 ? -77.040 19.511 74.457 1.00 83.69 264 SER A CA 1
ATOM 2140 C C . SER A 1 264 ? -77.137 19.835 75.948 1.00 83.69 264 SER A C 1
ATOM 2142 O O . SER A 1 264 ? -78.18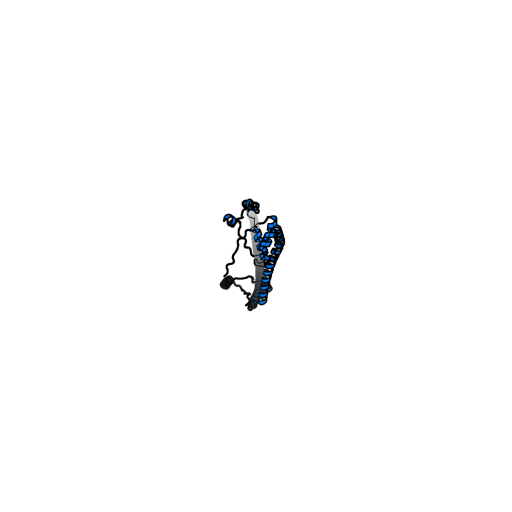8 20.279 76.400 1.00 83.69 264 SER A O 1
ATOM 2144 N N . ASP A 1 265 ? -76.046 19.688 76.698 1.00 86.69 265 ASP A N 1
ATOM 2145 C CA . ASP A 1 265 ? -76.005 20.006 78.129 1.00 86.69 265 ASP A CA 1
ATOM 2146 C C . ASP A 1 265 ? -76.238 21.497 78.376 1.00 86.69 265 ASP A C 1
ATOM 2148 O O . ASP A 1 265 ? -77.065 21.876 79.206 1.00 86.69 265 ASP A O 1
ATOM 2152 N N . ARG A 1 266 ? -75.570 22.364 77.601 1.00 86.00 266 ARG A N 1
ATOM 2153 C CA . ARG A 1 266 ? -75.798 23.816 77.657 1.00 86.00 266 ARG A CA 1
ATOM 2154 C C . ARG A 1 266 ? -77.233 24.178 77.295 1.00 86.00 266 ARG A C 1
ATOM 2156 O O . ARG A 1 266 ? -77.815 25.035 77.952 1.00 86.00 266 ARG A O 1
ATOM 2163 N N . LYS A 1 267 ? -77.810 23.534 76.278 1.00 84.88 267 LYS A N 1
ATOM 2164 C CA . LYS A 1 267 ? -79.207 23.743 75.887 1.00 84.88 267 LYS A CA 1
ATOM 2165 C C . LYS A 1 267 ? -80.155 23.365 77.028 1.00 84.88 267 LYS A C 1
ATOM 2167 O O . LYS A 1 267 ? -80.984 24.186 77.405 1.00 84.88 267 LYS A O 1
ATOM 2172 N N . ASN A 1 268 ? -79.978 22.184 77.616 1.00 82.50 268 ASN A N 1
ATOM 2173 C CA . ASN A 1 268 ? -80.784 21.708 78.741 1.00 82.50 268 ASN A CA 1
ATOM 2174 C C . ASN A 1 268 ? -80.654 22.630 79.965 1.00 82.50 268 ASN A C 1
ATOM 2176 O O . ASN A 1 268 ? -81.645 22.920 80.626 1.00 82.50 268 ASN A O 1
ATOM 2180 N N . HIS A 1 269 ? -79.448 23.134 80.243 1.00 84.88 269 HIS A N 1
ATOM 2181 C CA . HIS A 1 269 ? -79.207 24.080 81.333 1.00 84.88 269 HIS A CA 1
ATOM 2182 C C . HIS A 1 269 ? -79.890 25.438 81.101 1.00 84.88 269 HIS A C 1
ATOM 2184 O O . HIS A 1 269 ? -80.456 26.027 82.020 1.00 84.88 269 HIS A O 1
ATOM 2190 N N . ILE A 1 270 ? -79.875 25.941 79.863 1.00 81.06 270 ILE A N 1
ATOM 2191 C CA . ILE A 1 270 ? -80.610 27.160 79.504 1.00 81.06 270 ILE A CA 1
ATOM 2192 C C . ILE A 1 270 ? -82.119 26.926 79.630 1.00 81.06 270 ILE A C 1
ATOM 2194 O O . ILE A 1 270 ? -82.813 27.777 80.181 1.00 81.06 270 ILE A O 1
ATOM 2198 N N . GLU A 1 271 ? -82.627 25.780 79.173 1.00 78.31 271 GLU A N 1
ATOM 2199 C CA . GLU A 1 271 ? -84.039 25.411 79.326 1.00 78.31 271 GLU A CA 1
ATOM 2200 C C . GLU A 1 271 ? -84.449 25.318 80.803 1.00 78.31 271 GLU A C 1
ATOM 2202 O O . GLU A 1 271 ? -85.509 25.827 81.166 1.00 78.31 271 GLU A O 1
ATOM 2207 N N . SER A 1 272 ? -83.607 24.753 81.679 1.00 78.38 272 SER A N 1
ATOM 2208 C CA . SER A 1 272 ? -83.895 24.688 83.117 1.00 78.38 272 SER A CA 1
ATOM 2209 C C . SER A 1 272 ? -83.894 26.064 83.776 1.00 78.38 272 SER A C 1
ATOM 2211 O O . SER A 1 272 ? -84.806 26.360 84.538 1.00 78.38 272 SER A O 1
ATOM 2213 N N . LEU A 1 273 ? -82.925 26.928 83.450 1.00 79.44 273 LEU A N 1
ATOM 2214 C CA . LEU A 1 273 ? -82.879 28.306 83.956 1.00 79.44 273 LEU A CA 1
ATOM 2215 C C . LEU A 1 273 ? -84.064 29.138 83.461 1.00 79.44 273 LEU A C 1
ATOM 2217 O O . LEU A 1 273 ? -84.589 29.980 84.188 1.00 79.44 273 LEU A O 1
ATOM 2221 N N . TYR A 1 274 ? -84.477 28.926 82.210 1.00 75.12 274 TYR A N 1
ATOM 2222 C CA . TYR A 1 274 ? -85.658 29.573 81.659 1.00 75.12 274 TYR A CA 1
ATOM 2223 C C . TYR A 1 274 ? -86.910 29.124 82.410 1.00 75.12 274 TYR A C 1
ATOM 2225 O O . TYR A 1 274 ? -87.696 29.968 82.826 1.00 75.12 274 TYR A O 1
ATOM 2233 N N . LYS A 1 275 ? -87.056 27.815 82.648 1.00 75.81 275 LYS A N 1
ATOM 2234 C CA . LYS A 1 275 ? -88.174 27.252 83.408 1.00 75.81 275 LYS A CA 1
ATOM 2235 C C . LYS A 1 275 ? -88.202 27.766 84.848 1.00 75.81 275 LYS A C 1
ATOM 2237 O O . LYS A 1 275 ? -89.229 28.262 85.272 1.00 75.81 275 LYS A O 1
ATOM 2242 N N . GLU A 1 276 ? -87.065 27.774 85.538 1.00 74.94 276 GLU A N 1
ATOM 2243 C CA . GLU A 1 276 ? -86.936 28.302 86.902 1.00 74.94 276 GLU A CA 1
ATOM 2244 C C . GLU A 1 276 ? -87.270 29.799 86.981 1.00 74.94 276 GLU A C 1
ATOM 2246 O O . GLU A 1 276 ? -87.967 30.234 87.891 1.00 74.94 276 GLU A O 1
ATOM 2251 N N . LYS A 1 277 ? -86.832 30.609 86.007 1.00 73.00 277 LYS A N 1
ATOM 2252 C CA . LYS A 1 277 ? -87.213 32.030 85.950 1.00 73.00 277 LYS A CA 1
ATOM 2253 C C . LYS A 1 277 ? -88.689 32.237 85.639 1.00 73.00 277 LYS A C 1
ATOM 2255 O O . LYS A 1 277 ? -89.273 33.187 86.154 1.00 73.00 277 LYS A O 1
ATOM 2260 N N . VAL A 1 278 ? -89.272 31.409 84.776 1.00 70.50 278 VAL A N 1
ATOM 2261 C CA . VAL A 1 278 ? -90.712 31.439 84.496 1.00 70.50 278 VAL A CA 1
ATOM 2262 C C . VAL A 1 278 ? -91.485 31.048 85.751 1.00 70.50 278 VAL A C 1
ATOM 2264 O O . VAL A 1 278 ? -92.387 31.786 86.127 1.00 70.50 278 VAL A O 1
ATOM 2267 N N . ASP A 1 279 ? -91.082 29.982 86.439 1.00 70.56 279 ASP A N 1
ATOM 2268 C CA . ASP A 1 279 ? -91.686 29.526 87.692 1.00 70.56 279 ASP A CA 1
ATOM 2269 C C . ASP A 1 279 ? -91.568 30.612 88.775 1.00 70.56 279 ASP A C 1
ATOM 2271 O O . ASP A 1 279 ? -92.569 30.985 89.372 1.00 70.56 279 ASP A O 1
ATOM 2275 N N . LEU A 1 280 ? -90.403 31.256 88.926 1.00 73.00 280 LEU A N 1
ATOM 2276 C CA . LEU A 1 280 ? -90.225 32.403 89.826 1.00 73.00 280 LEU A CA 1
ATOM 2277 C C . LEU A 1 280 ? -91.100 33.604 89.452 1.00 73.00 280 LEU A C 1
ATOM 2279 O O . LEU A 1 280 ? -91.606 34.282 90.338 1.00 73.00 280 LEU A O 1
ATOM 2283 N N . LEU A 1 281 ? -91.267 33.922 88.165 1.00 71.12 281 LEU A N 1
ATOM 2284 C CA . LEU A 1 281 ? -92.149 35.012 87.733 1.00 71.12 281 LEU A CA 1
ATOM 2285 C C . LEU A 1 281 ? -93.623 34.679 87.980 1.00 71.12 281 LEU A C 1
ATOM 2287 O O . LEU A 1 281 ? -94.380 35.570 88.365 1.00 71.12 281 LEU A O 1
ATOM 2291 N N . VAL A 1 282 ? -94.015 33.420 87.784 1.00 66.25 282 VAL A N 1
ATOM 2292 C CA . VAL A 1 282 ? -95.349 32.906 88.103 1.00 66.25 282 VAL A CA 1
ATOM 2293 C C . VAL A 1 282 ? -95.581 32.975 89.611 1.00 66.25 282 VAL A C 1
ATOM 2295 O O . VAL A 1 282 ? -96.567 33.573 90.028 1.00 66.25 282 VAL A O 1
ATOM 2298 N N . ASP A 1 283 ? -94.646 32.496 90.428 1.00 67.19 283 ASP A N 1
ATOM 2299 C CA . ASP A 1 283 ? -94.719 32.543 91.891 1.00 67.19 283 ASP A CA 1
ATOM 2300 C C . ASP A 1 283 ? -94.755 33.981 92.418 1.00 67.19 283 ASP A C 1
ATOM 2302 O O . ASP A 1 283 ? -95.516 34.296 93.328 1.00 67.19 283 ASP A O 1
ATOM 2306 N N . ASN A 1 284 ? -93.986 34.898 91.828 1.00 67.12 284 ASN A N 1
ATOM 2307 C CA . ASN A 1 284 ? -93.981 36.309 92.223 1.00 67.12 284 ASN A CA 1
ATOM 2308 C C . ASN A 1 284 ? -95.268 37.034 91.780 1.00 67.12 284 ASN A C 1
ATOM 2310 O O . ASN A 1 284 ? -95.755 37.924 92.477 1.00 67.12 284 ASN A O 1
ATOM 2314 N N . ALA A 1 285 ? -95.855 36.645 90.644 1.00 63.62 285 ALA A N 1
ATOM 2315 C CA . ALA A 1 285 ? -97.181 37.105 90.237 1.00 63.62 285 ALA A CA 1
ATOM 2316 C C . ALA A 1 285 ? -98.271 36.565 91.177 1.00 63.62 285 ALA A C 1
ATOM 2318 O O . ALA A 1 285 ? -99.126 37.335 91.610 1.00 63.62 285 ALA A O 1
ATOM 2319 N N . PHE A 1 286 ? -98.206 35.286 91.557 1.00 62.44 286 PHE A N 1
ATOM 2320 C CA . PHE A 1 286 ? -99.102 34.679 92.543 1.00 62.44 286 PHE A CA 1
ATOM 2321 C C . PHE A 1 286 ? -98.962 35.331 93.923 1.00 62.44 286 PHE A C 1
ATOM 2323 O O . PHE A 1 286 ? -99.969 35.692 94.524 1.00 62.44 286 PHE A O 1
ATOM 2330 N N . ASN A 1 287 ? -97.741 35.578 94.400 1.00 61.25 287 ASN A N 1
ATOM 2331 C CA . ASN A 1 287 ? -97.503 36.249 95.679 1.00 61.25 287 ASN A CA 1
ATOM 2332 C C . ASN A 1 287 ? -97.980 37.703 95.668 1.00 61.25 287 ASN A C 1
ATOM 2334 O O . ASN A 1 287 ? -98.562 38.143 96.649 1.00 61.25 287 ASN A O 1
ATOM 2338 N N . LYS A 1 288 ? -97.840 38.440 94.559 1.00 64.62 288 LYS A N 1
ATOM 2339 C CA . LYS A 1 288 ? -98.435 39.783 94.436 1.00 64.62 288 LYS A CA 1
ATOM 2340 C C . LYS A 1 288 ? -99.961 39.779 94.431 1.00 64.62 288 LYS A C 1
ATOM 2342 O O . LYS A 1 288 ? -100.556 40.742 94.901 1.00 64.62 288 LYS A O 1
ATOM 2347 N N . ILE A 1 289 ? -100.588 38.728 93.907 1.00 61.22 289 ILE A N 1
ATOM 2348 C CA . ILE A 1 289 ? -102.044 38.551 93.983 1.00 61.22 289 ILE A CA 1
ATOM 2349 C C . ILE A 1 289 ? -102.461 38.234 95.430 1.00 61.22 289 ILE A C 1
ATOM 2351 O O . ILE A 1 289 ? -103.455 38.765 95.904 1.00 61.22 289 ILE A O 1
ATOM 2355 N N . ILE A 1 290 ? -101.675 37.434 96.157 1.00 60.31 290 ILE A N 1
ATOM 2356 C CA . ILE A 1 290 ? -101.970 37.018 97.538 1.00 60.31 290 ILE A CA 1
ATOM 2357 C C . ILE A 1 290 ? -101.675 38.128 98.567 1.00 60.31 290 ILE A C 1
ATOM 2359 O O . ILE A 1 290 ? -102.466 38.333 99.483 1.00 60.31 290 ILE A O 1
ATOM 2363 N N . GLU A 1 291 ? -100.579 38.877 98.425 1.00 55.09 291 GLU A N 1
ATOM 2364 C CA . GLU A 1 291 ? -100.229 40.005 99.308 1.00 55.09 291 GLU A CA 1
ATOM 2365 C C . GLU A 1 291 ? -101.004 41.289 98.965 1.00 55.09 291 GLU A C 1
ATOM 2367 O O . GLU A 1 291 ? -101.179 42.151 99.826 1.00 55.09 291 GLU A O 1
ATOM 2372 N N . GLY A 1 292 ? -101.508 41.414 97.733 1.00 52.66 292 GLY A N 1
ATOM 2373 C CA . GLY A 1 292 ? -102.358 42.527 97.303 1.00 52.66 292 GLY A CA 1
ATOM 2374 C C . GLY A 1 292 ? -103.796 42.468 97.830 1.00 52.66 292 GLY A C 1
ATOM 2375 O O . GLY A 1 292 ? -104.428 43.513 97.941 1.00 52.66 292 GLY A O 1
ATOM 2376 N N . ASP A 1 293 ? -104.290 41.285 98.205 1.00 47.94 293 ASP A N 1
ATOM 2377 C CA . ASP A 1 293 ? -105.669 41.081 98.687 1.00 47.94 293 ASP A CA 1
ATOM 2378 C C . ASP A 1 293 ? -105.785 41.000 100.224 1.00 47.94 293 ASP A C 1
ATOM 2380 O O . ASP A 1 293 ? -106.861 40.741 100.766 1.00 47.94 293 ASP A O 1
ATOM 2384 N N . GLY A 1 294 ? -104.687 41.223 100.956 1.00 47.88 294 GLY A N 1
ATOM 2385 C CA . GLY A 1 294 ? -104.618 40.971 102.399 1.00 47.88 294 GLY A CA 1
ATOM 2386 C C . GLY A 1 294 ? -104.678 42.183 103.331 1.00 47.88 294 GLY A C 1
ATOM 2387 O O . GLY A 1 294 ? -104.659 41.974 104.540 1.00 47.88 294 GLY A O 1
ATOM 2388 N N . ASN A 1 295 ? -104.715 43.426 102.832 1.00 40.59 295 ASN A N 1
ATOM 2389 C CA . ASN A 1 295 ? -104.619 44.607 103.708 1.00 40.59 295 ASN A CA 1
ATOM 2390 C C . ASN A 1 295 ? -105.589 45.751 103.369 1.00 40.59 295 ASN A C 1
ATOM 2392 O O . ASN A 1 295 ? -105.240 46.923 103.478 1.00 40.59 295 ASN A O 1
ATOM 2396 N N . ASP A 1 296 ? -106.826 45.387 103.022 1.00 47.81 296 ASP A N 1
ATOM 2397 C CA . ASP A 1 296 ? -108.007 46.235 103.217 1.00 47.81 296 ASP A CA 1
ATOM 2398 C C . ASP A 1 296 ? -108.989 45.500 104.149 1.00 47.81 296 ASP A C 1
ATOM 2400 O O . ASP A 1 296 ? -109.953 44.869 103.702 1.00 47.81 296 ASP A O 1
ATOM 2404 N N . ARG A 1 297 ? -108.691 45.535 105.459 1.00 37.03 297 ARG A N 1
ATOM 2405 C CA . ARG A 1 297 ? -109.652 45.588 106.581 1.00 37.03 297 ARG A CA 1
ATOM 2406 C C . ARG A 1 297 ? -108.975 45.653 107.945 1.00 37.03 297 ARG A C 1
ATOM 2408 O O . ARG A 1 297 ? -108.226 44.715 108.282 1.00 37.03 297 ARG A O 1
#

Foldseek 3Di:
DDDDDDDDDDDDDDPVCVVVVVLVVVQVVPDDDDDVVVCVVVVVDDDPDDPVCVVVVVCVVVDDDDDDDDPVLVVLVVVVCVVVVPDPPPPDHRCPDDQDPVNSVVVSVVCVVVSVVVVVVVVVVVVVVVVVVLVVLCVVLVHDVVLVVPQPPDDDDDDDADPVRVVVVVVCCVVDVDDDQDSDPPNDHPVVVVVVVSVVSVVVVVVVVVVVVVVVVVVVVVVVVVVVVVVVVVVVVVVVVVVVVVVVVVVVVVVVVVVVVVVVVVVVVVVVVVVVVVVVVVVVVVVCVVVVPPPDD

Secondary structure (DSSP, 8-state):
--------------GGGHHHHHHHHHHH-------HHHHHHTT-------TTSHHHHHHGGG--------HHHHHHHHHHHHHHT--TTS-------PPPHHHHHHHHHHHHHHHHHHHHHHHHHHHHHHHHHHHHHHHHTT--HHHHHT-SS---------HHHHHHHHHTTTTS-------STT---HHHHHHHHHHHHHHHHHHHHHHHHHHHHHHHHHHHHHHHHHHHHHHHHHHHHHHHHHHHHHHHHHHHHHHHHHHHHHHHHHHHHHHHHHHHHHHHHHHHHHHHTS---

Sequence (297 aa):
MAVEKMNLVNITSRLENLTDLLKDVINIGQIEPIDAFGQVASRAFSVKASSENVELTEDMNNITSFHGLSKEELEKLNYLKRFFDISDDEEVGEISKVISKDELERLYTRLEPMIKRREELVEEKDKLLTYKNNLEILTKANVDIEKIKHLNYFDFRYGDVTKDGRFILKNNYENIPSLIIHLDDEAVKSADALNTLIELDNKTSQRRKSVDEIIENEKSESLRVANKIDQTFFEKLSSEVANLNANNDEKIKKEALEIKNSFSDRKNHIESLYKEKVDLLVDNAFNKIIEGDGNDR